Protein AF-0000000086999895 (afdb_homodimer)

pLDDT: mean 93.09, std 12.57, range [36.44, 98.94]

Structure (mmCIF, N/CA/C/O backbone):
data_AF-0000000086999895-model_v1
#
loop_
_entity.id
_entity.type
_entity.pdbx_description
1 polymer 'Uncharacterized protein'
#
loop_
_atom_site.group_PDB
_atom_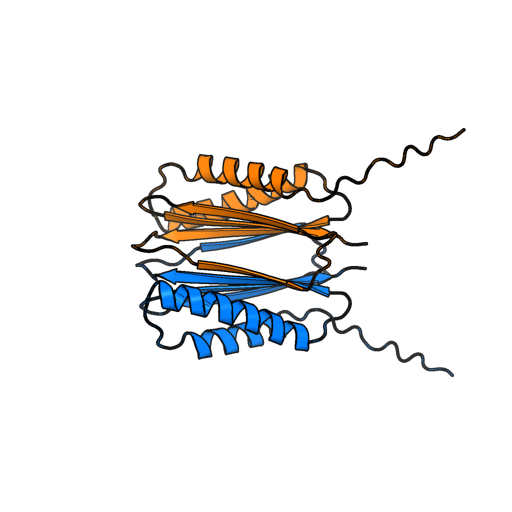site.id
_atom_site.type_symbol
_atom_site.label_atom_id
_atom_site.label_alt_id
_atom_site.label_comp_id
_atom_site.label_asym_id
_atom_site.label_entity_id
_atom_site.label_seq_id
_atom_site.pdbx_PDB_ins_code
_atom_site.Cartn_x
_atom_site.Cartn_y
_atom_site.Cartn_z
_atom_site.occupancy
_atom_site.B_iso_or_equiv
_atom_site.auth_seq_id
_atom_site.auth_comp_id
_atom_site.auth_asym_id
_atom_site.auth_atom_id
_atom_site.pdbx_PDB_model_num
ATOM 1 N N . MET A 1 1 ? -22.984 33 27.625 1 37.06 1 MET A N 1
ATOM 2 C CA . MET A 1 1 ? -22.141 31.828 27.75 1 37.06 1 MET A CA 1
ATOM 3 C C . MET A 1 1 ? -22 31.109 26.406 1 37.06 1 MET A C 1
ATOM 5 O O . MET A 1 1 ? -22.984 30.578 25.891 1 37.06 1 MET A O 1
ATOM 9 N N . ASN A 1 2 ? -21.328 31.688 25.359 1 42.69 2 ASN A N 1
ATOM 10 C CA . ASN A 1 2 ? -21.141 31.141 24.031 1 42.69 2 ASN A CA 1
ATOM 11 C C . ASN A 1 2 ? -20.562 29.719 24.078 1 42.69 2 ASN A C 1
ATOM 13 O O . ASN A 1 2 ? -19.422 29.516 24.5 1 42.69 2 ASN A O 1
ATOM 17 N N . THR A 1 3 ? -21.281 28.75 24.5 1 47.44 3 THR A N 1
ATOM 18 C CA . THR A 1 3 ? -20.797 27.375 24.531 1 47.44 3 THR A CA 1
ATOM 19 C C . THR A 1 3 ? -20.109 27.016 23.203 1 47.44 3 THR A C 1
ATOM 21 O O . THR A 1 3 ? -20.75 27.031 22.156 1 47.44 3 THR A O 1
ATOM 24 N N . TYR A 1 4 ? -19.047 27.609 22.859 1 47.69 4 TYR A N 1
ATOM 25 C CA . TYR A 1 4 ? -18.203 27.078 21.797 1 47.69 4 TYR A CA 1
ATOM 26 C C . TYR A 1 4 ? -18.281 25.562 21.734 1 47.69 4 TYR A C 1
ATOM 28 O O . TYR A 1 4 ? -17.906 24.875 22.688 1 47.69 4 TYR A O 1
ATOM 36 N N . ARG A 1 5 ? -19.344 25.016 21.484 1 47.09 5 ARG A N 1
ATOM 37 C CA . ARG A 1 5 ? -19.438 23.562 21.297 1 47.09 5 ARG A CA 1
ATOM 38 C C . ARG A 1 5 ? -18.266 23.047 20.469 1 47.09 5 ARG A C 1
ATOM 40 O O . ARG A 1 5 ? -18.141 23.391 19.281 1 47.09 5 ARG A O 1
ATOM 47 N N . LEU A 1 6 ? -17.078 22.812 20.969 1 55.22 6 LEU A N 1
ATOM 48 C CA . LEU A 1 6 ? -15.922 22.203 20.297 1 55.22 6 LEU A CA 1
ATOM 49 C C . LEU A 1 6 ? -16.312 20.922 19.578 1 55.22 6 LEU A C 1
ATOM 51 O O . LEU A 1 6 ? -16.766 19.969 20.203 1 55.22 6 LEU A O 1
ATOM 55 N N . GLU A 1 7 ? -17.062 21.047 18.562 1 59.66 7 GLU A N 1
ATOM 56 C CA . GLU A 1 7 ? -17.391 19.844 17.797 1 59.66 7 GLU A CA 1
ATOM 57 C C . GLU A 1 7 ? -16.219 18.859 17.797 1 59.66 7 GLU A C 1
ATOM 59 O O . GLU A 1 7 ? -15.07 19.25 17.641 1 59.66 7 GLU A O 1
ATOM 64 N N . ALA A 1 8 ? -16.547 17.734 18.422 1 74.94 8 ALA A N 1
ATOM 65 C CA . ALA A 1 8 ? -15.555 16.656 18.516 1 74.94 8 ALA A CA 1
ATOM 66 C C . ALA A 1 8 ? -14.914 16.391 17.156 1 74.94 8 ALA A C 1
ATOM 68 O O . ALA A 1 8 ? -15.594 16.359 16.141 1 74.94 8 ALA A O 1
ATOM 69 N N . LYS A 1 9 ? -13.656 16.406 17.031 1 88.56 9 LYS A N 1
ATOM 70 C CA . LYS A 1 9 ? -12.906 16.109 15.812 1 88.56 9 LYS A CA 1
ATOM 71 C C . LYS A 1 9 ? -13.219 14.703 15.305 1 88.56 9 LYS A C 1
ATOM 73 O O . LYS A 1 9 ? -13.328 13.758 16.094 1 88.56 9 LYS A O 1
ATOM 78 N N . ASN A 1 10 ? -13.773 14.555 14.164 1 96.88 10 ASN A N 1
ATOM 79 C CA . ASN A 1 10 ? -13.953 13.266 13.508 1 96.88 10 ASN A CA 1
ATOM 80 C C . ASN A 1 10 ? -12.633 12.719 12.977 1 96.88 10 ASN A C 1
ATOM 82 O O . ASN A 1 10 ? -12.297 12.906 11.805 1 96.88 10 ASN A O 1
ATOM 86 N N . ARG A 1 11 ? -11.961 11.977 13.781 1 96.56 11 ARG A N 1
ATOM 87 C CA . ARG A 1 11 ? -10.648 11.438 13.422 1 96.56 11 ARG A CA 1
ATOM 88 C C . ARG A 1 11 ? -10.789 10.133 12.656 1 96.56 11 ARG A C 1
ATOM 90 O O . ARG A 1 11 ? -11.836 9.477 12.711 1 96.56 11 ARG A O 1
ATOM 97 N N . PHE A 1 12 ? -9.711 9.75 11.977 1 98.38 12 PHE A N 1
ATOM 98 C CA . PHE A 1 12 ? -9.672 8.477 11.266 1 98.38 12 PHE A CA 1
ATOM 99 C C . PHE A 1 12 ? -9.992 7.316 12.203 1 98.38 12 PHE A C 1
ATOM 101 O O . PHE A 1 12 ? -9.398 7.195 13.273 1 98.38 12 PHE A O 1
ATOM 108 N N . LYS A 1 13 ? -10.922 6.512 11.812 1 98.31 13 LYS A N 1
ATOM 109 C CA . LYS A 1 13 ? -11.352 5.355 12.594 1 98.31 13 LYS A CA 1
ATOM 110 C C . LYS A 1 13 ? -11.078 4.055 11.844 1 98.31 13 LYS A C 1
ATOM 112 O O . LYS A 1 13 ? -11.875 3.631 11.008 1 98.31 13 LYS A O 1
ATOM 117 N N . PRO A 1 14 ? -10.062 3.387 12.18 1 98.5 14 PRO A N 1
ATOM 118 C CA . PRO A 1 14 ? -9.664 2.184 11.445 1 98.5 14 PRO A CA 1
ATOM 119 C C . PRO A 1 14 ? -10.781 1.144 11.375 1 98.5 14 PRO A C 1
ATOM 121 O O . PRO A 1 14 ? -10.961 0.498 10.336 1 98.5 14 PRO A O 1
ATOM 124 N N . ASP A 1 15 ? -11.531 0.941 12.453 1 98.44 15 ASP A N 1
ATOM 125 C CA . ASP A 1 15 ? -12.578 -0.073 12.477 1 98.44 15 ASP A CA 1
ATOM 126 C C . ASP A 1 15 ? -13.664 0.23 11.445 1 98.44 15 ASP A C 1
ATOM 128 O O . ASP A 1 15 ? -14.133 -0.673 10.75 1 98.44 15 ASP A O 1
ATOM 132 N N . ARG A 1 16 ? -14.039 1.461 11.43 1 98.62 16 ARG A N 1
ATOM 133 C CA . ARG A 1 16 ? -15.055 1.861 10.461 1 98.62 16 ARG A CA 1
ATOM 134 C C . ARG A 1 16 ? -14.555 1.661 9.031 1 98.62 16 ARG A C 1
ATOM 136 O O . ARG A 1 16 ? -15.281 1.15 8.18 1 98.62 16 ARG A O 1
ATOM 143 N N . VAL A 1 17 ? -13.328 2.078 8.75 1 98.88 17 VAL A N 1
ATOM 144 C CA . VAL A 1 17 ? -12.758 1.938 7.414 1 98.88 17 VAL A CA 1
ATOM 145 C C . VAL A 1 17 ? -12.609 0.459 7.062 1 98.88 17 VAL A C 1
ATOM 147 O O . VAL A 1 17 ? -12.836 0.061 5.918 1 98.88 17 VAL A O 1
ATOM 150 N N . ASN A 1 18 ? -12.266 -0.328 8.039 1 98.75 18 ASN A N 1
ATOM 151 C CA . ASN A 1 18 ? -12.18 -1.768 7.816 1 98.75 18 ASN A CA 1
ATOM 152 C C . ASN A 1 18 ? -13.531 -2.348 7.395 1 98.75 18 ASN A C 1
ATOM 154 O O . ASN A 1 18 ? -13.586 -3.219 6.523 1 98.75 18 ASN A O 1
ATOM 158 N N . GLN A 1 19 ? -14.555 -1.923 8.016 1 98.75 19 GLN A N 1
ATOM 159 C CA . GLN A 1 19 ? -15.891 -2.363 7.625 1 98.75 19 GLN A CA 1
ATOM 160 C C . GLN A 1 19 ? -16.188 -1.988 6.176 1 98.75 19 GLN A C 1
ATOM 162 O O . GLN A 1 19 ? -16.766 -2.781 5.43 1 98.75 19 GLN A O 1
ATOM 167 N N . VAL A 1 20 ? -15.82 -0.819 5.785 1 98.81 20 VAL A N 1
ATOM 168 C CA . VAL A 1 20 ? -16.031 -0.339 4.422 1 98.81 20 VAL A CA 1
ATOM 169 C C . VAL A 1 20 ? -15.273 -1.231 3.439 1 98.81 20 VAL A C 1
ATOM 171 O O . VAL A 1 20 ? -15.836 -1.69 2.445 1 98.81 20 VAL A O 1
ATOM 174 N N . ILE A 1 21 ? -13.969 -1.523 3.709 1 98.88 21 ILE A N 1
ATOM 175 C CA . ILE A 1 21 ? -13.117 -2.318 2.828 1 98.88 21 ILE A CA 1
ATOM 176 C C . ILE A 1 21 ? -13.711 -3.719 2.67 1 98.88 21 ILE A C 1
ATOM 178 O O . ILE A 1 21 ? -13.875 -4.207 1.549 1 98.88 21 ILE A O 1
ATOM 182 N N . ARG A 1 22 ? -14.031 -4.293 3.773 1 98.62 22 ARG A N 1
ATOM 183 C CA . ARG A 1 22 ? -14.5 -5.68 3.775 1 98.62 22 ARG A CA 1
ATOM 184 C C . ARG A 1 22 ? -15.805 -5.816 3 1 98.62 22 ARG A C 1
ATOM 186 O O . ARG A 1 22 ? -15.945 -6.715 2.17 1 98.62 22 ARG A O 1
ATOM 193 N N . ALA A 1 23 ? -16.75 -4.941 3.342 1 98.69 23 ALA A N 1
ATOM 194 C CA . ALA A 1 23 ? -18.047 -4.996 2.662 1 98.69 23 ALA A CA 1
ATOM 195 C C . ALA A 1 23 ? -17.875 -4.844 1.153 1 98.69 23 ALA A C 1
ATOM 197 O O . ALA A 1 23 ? -18.484 -5.586 0.378 1 98.69 23 ALA A O 1
ATOM 198 N N . LEU A 1 24 ? -17.062 -3.92 0.748 1 98.81 24 LEU A N 1
ATOM 199 C CA . LEU A 1 24 ? -16.844 -3.633 -0.667 1 98.81 24 LEU A CA 1
ATOM 200 C C . LEU A 1 24 ? -16.172 -4.809 -1.364 1 98.81 24 LEU A C 1
ATOM 202 O O . LEU A 1 24 ? -16.641 -5.285 -2.393 1 98.81 24 LEU A O 1
ATOM 206 N N . ILE A 1 25 ? -15.062 -5.285 -0.81 1 98.75 25 ILE A N 1
ATOM 207 C CA . ILE A 1 25 ? -14.227 -6.301 -1.438 1 98.75 25 ILE A CA 1
ATOM 208 C C . ILE A 1 25 ? -14.969 -7.637 -1.459 1 98.75 25 ILE A C 1
ATOM 210 O O . ILE A 1 25 ? -15.008 -8.312 -2.49 1 98.75 25 ILE A O 1
ATOM 214 N N . ASP A 1 26 ? -15.578 -8.023 -0.339 1 98.31 26 ASP A N 1
ATOM 215 C CA . ASP A 1 26 ? -16.297 -9.289 -0.273 1 98.31 26 ASP A CA 1
ATOM 216 C C . ASP A 1 26 ? -17.438 -9.328 -1.287 1 98.31 26 ASP A C 1
ATOM 218 O O . ASP A 1 26 ? -17.641 -10.344 -1.955 1 98.31 26 ASP A O 1
ATOM 222 N N . LYS A 1 27 ? -18.141 -8.258 -1.356 1 98.19 27 LYS A N 1
ATOM 223 C CA . LYS A 1 27 ? -19.281 -8.195 -2.275 1 98.19 27 LYS A CA 1
ATOM 224 C C . LYS A 1 27 ? -18.812 -8.297 -3.727 1 98.19 27 LYS A C 1
ATOM 226 O O . LYS A 1 27 ? -19.328 -9.117 -4.492 1 98.19 27 LYS A O 1
ATOM 231 N N . GLU A 1 28 ? -17.797 -7.523 -4.117 1 98.25 28 GLU A N 1
ATOM 232 C CA . GLU A 1 28 ? -17.438 -7.363 -5.523 1 98.25 28 GLU A CA 1
ATOM 233 C C . GLU A 1 28 ? -16.609 -8.547 -6.02 1 98.25 28 GLU A C 1
ATOM 235 O O . GLU A 1 28 ? -16.625 -8.859 -7.211 1 98.25 28 GLU A O 1
ATOM 240 N N . LEU A 1 29 ? -15.898 -9.242 -5.137 1 97.75 29 LEU A N 1
ATOM 241 C CA . LEU A 1 29 ? -14.969 -10.266 -5.59 1 97.75 29 LEU A CA 1
ATOM 242 C C . LEU A 1 29 ? -15.531 -11.664 -5.344 1 97.75 29 LEU A C 1
ATOM 244 O O . LEU A 1 29 ? -14.938 -12.664 -5.754 1 97.75 29 LEU A O 1
ATOM 248 N N . ASP A 1 30 ? -16.672 -11.688 -4.703 1 96.44 30 ASP A N 1
ATOM 249 C CA . ASP A 1 30 ? -17.312 -12.984 -4.449 1 96.44 30 ASP A CA 1
ATOM 250 C C . ASP A 1 30 ? -17.578 -13.727 -5.754 1 96.44 30 ASP A C 1
ATOM 252 O O . ASP A 1 30 ? -18.219 -13.188 -6.66 1 96.44 30 ASP A O 1
ATOM 256 N N . GLY A 1 31 ? -16.953 -14.875 -5.91 1 94.31 31 GLY A N 1
ATOM 257 C CA . GLY A 1 31 ? -17.234 -15.734 -7.051 1 94.31 31 GLY A CA 1
ATOM 258 C C . GLY A 1 31 ? -16.453 -15.344 -8.289 1 94.31 31 GLY A C 1
ATOM 259 O O . GLY A 1 31 ? -16.625 -15.93 -9.359 1 94.31 31 GLY A O 1
ATOM 260 N N . VAL A 1 32 ? -15.633 -14.383 -8.219 1 95.5 32 VAL A N 1
ATOM 261 C CA . VAL A 1 32 ? -14.867 -13.93 -9.375 1 95.5 32 VAL A CA 1
ATOM 262 C C . VAL A 1 32 ? -13.766 -14.938 -9.695 1 95.5 32 VAL A C 1
ATOM 264 O O . VAL A 1 32 ? -13.047 -15.383 -8.797 1 95.5 32 VAL A O 1
ATOM 267 N N . MET A 1 33 ? -13.711 -15.336 -10.914 1 94.62 33 MET A N 1
ATOM 268 C CA . MET A 1 33 ? -12.602 -16.156 -11.406 1 94.62 33 MET A CA 1
ATOM 269 C C . MET A 1 33 ? -11.492 -15.281 -11.977 1 94.62 33 MET A C 1
ATOM 271 O O . MET A 1 33 ? -11.75 -14.172 -12.445 1 94.62 33 MET A O 1
ATOM 275 N N . TYR A 1 34 ? -10.383 -15.945 -12.086 1 93.25 34 TYR A N 1
ATOM 276 C CA . TYR A 1 34 ? -9.266 -15.148 -12.578 1 93.25 34 TYR A CA 1
ATOM 277 C C . TYR A 1 34 ? -9.359 -14.961 -14.086 1 93.25 34 TYR A C 1
ATOM 279 O O . TYR A 1 34 ? -9.477 -15.93 -14.836 1 93.25 34 TYR A O 1
ATOM 287 N N . ASP A 1 35 ? -9.297 -13.75 -14.477 1 94.38 35 ASP A N 1
ATOM 288 C CA . ASP A 1 35 ? -9.148 -13.219 -15.828 1 94.38 35 ASP A CA 1
ATOM 289 C C . ASP A 1 35 ? -8.375 -11.898 -15.812 1 94.38 35 ASP A C 1
ATOM 291 O O . ASP A 1 35 ? -8.781 -10.945 -15.156 1 94.38 35 ASP A O 1
ATOM 295 N N . PRO A 1 36 ? -7.238 -11.922 -16.5 1 92.62 36 PRO A N 1
ATOM 296 C CA . PRO A 1 36 ? -6.367 -10.75 -16.391 1 92.62 36 PRO A CA 1
ATOM 297 C C . PRO A 1 36 ? -7.102 -9.445 -16.672 1 92.62 36 PRO A C 1
ATOM 299 O O . PRO A 1 36 ? -6.91 -8.453 -15.961 1 92.62 36 PRO A O 1
ATOM 302 N N . GLU A 1 37 ? -7.871 -9.375 -17.688 1 94.75 37 GLU A N 1
ATOM 303 C CA . GLU A 1 37 ? -8.578 -8.148 -18.031 1 94.75 37 GLU A CA 1
ATOM 304 C C . GLU A 1 37 ? -9.625 -7.801 -16.984 1 94.75 37 GLU A C 1
ATOM 306 O O . GLU A 1 37 ? -9.766 -6.637 -16.609 1 94.75 37 GLU A O 1
ATOM 311 N N . THR A 1 38 ? -10.367 -8.742 -16.578 1 94.88 38 THR A N 1
ATOM 312 C CA . THR A 1 38 ? -11.383 -8.539 -15.555 1 94.88 38 THR A CA 1
ATOM 313 C C . THR A 1 38 ? -10.742 -8.062 -14.25 1 94.88 38 THR A C 1
ATOM 315 O O . THR A 1 38 ? -11.25 -7.148 -13.602 1 94.88 38 THR A O 1
ATOM 318 N N . CYS A 1 39 ? -9.625 -8.703 -13.898 1 95.5 39 CYS A N 1
ATOM 319 C CA . CYS A 1 39 ? -8.945 -8.344 -12.656 1 95.5 39 CYS A CA 1
ATOM 320 C C . CYS A 1 39 ? -8.414 -6.914 -12.727 1 95.5 39 CYS A C 1
ATOM 322 O O . CYS A 1 39 ? -8.453 -6.184 -11.727 1 95.5 39 CYS A O 1
ATOM 324 N N . ALA A 1 40 ? -7.926 -6.574 -13.891 1 96.38 40 ALA A N 1
ATOM 325 C CA . ALA A 1 40 ? -7.465 -5.199 -14.07 1 96.38 40 ALA A CA 1
ATOM 326 C C . ALA A 1 40 ? -8.609 -4.211 -13.883 1 96.38 40 ALA A C 1
ATOM 328 O O . ALA A 1 40 ? -8.477 -3.215 -13.172 1 96.38 40 ALA A O 1
ATOM 329 N N . LYS A 1 41 ? -9.727 -4.469 -14.508 1 97.88 41 LYS A N 1
ATOM 330 C CA . LYS A 1 41 ? -10.906 -3.609 -14.406 1 97.88 41 LYS A CA 1
ATOM 331 C C . LYS A 1 41 ? -11.422 -3.547 -12.977 1 97.88 41 LYS A C 1
ATOM 333 O O . LYS A 1 41 ? -11.742 -2.467 -12.469 1 97.88 41 LYS A O 1
ATOM 338 N N . LEU A 1 42 ? -11.508 -4.688 -12.352 1 98 42 LEU A N 1
ATOM 339 C CA . LEU A 1 42 ? -11.969 -4.746 -10.969 1 98 42 LEU A CA 1
ATOM 340 C C . LEU A 1 42 ? -11.047 -3.957 -10.047 1 98 4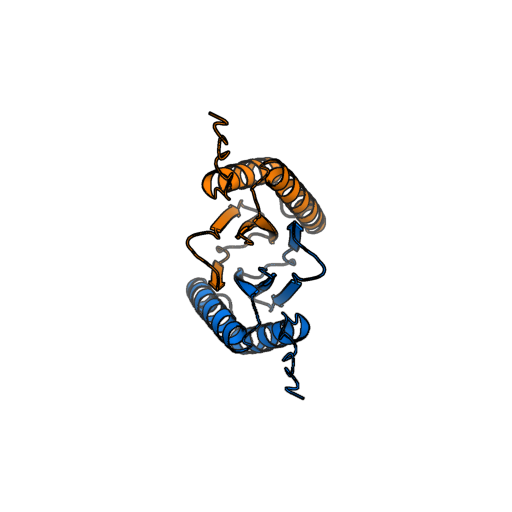2 LEU A C 1
ATOM 342 O O . LEU A 1 42 ? -11.508 -3.25 -9.156 1 98 42 LEU A O 1
ATOM 346 N N . CYS A 1 43 ? -9.789 -4.117 -10.266 1 98.5 43 CYS A N 1
ATOM 347 C CA . CYS A 1 43 ? -8.82 -3.396 -9.445 1 98.5 43 CYS A CA 1
ATOM 348 C C . CYS A 1 43 ? -9.031 -1.891 -9.547 1 98.5 43 CYS A C 1
ATOM 350 O O . CYS A 1 43 ? -9.031 -1.189 -8.531 1 98.5 43 CYS A O 1
ATOM 352 N N . MET A 1 44 ? -9.242 -1.396 -10.742 1 98.62 44 MET A N 1
ATOM 353 C CA . MET A 1 44 ? -9.477 0.025 -10.977 1 98.62 44 MET A CA 1
ATOM 354 C C . MET A 1 44 ? -10.781 0.48 -10.328 1 98.62 44 MET A C 1
ATOM 356 O O . MET A 1 44 ? -10.82 1.514 -9.664 1 98.62 44 MET A O 1
ATOM 360 N N . THR A 1 45 ? -11.805 -0.238 -10.477 1 98.56 45 THR A N 1
ATOM 361 C CA . THR A 1 45 ? -13.125 0.141 -9.984 1 98.56 45 THR A CA 1
ATOM 362 C C . THR A 1 45 ? -13.164 0.069 -8.461 1 98.56 45 THR A C 1
ATOM 364 O O . THR A 1 45 ? -13.703 0.965 -7.805 1 98.56 45 THR A O 1
ATOM 367 N N . LEU A 1 46 ? -12.594 -0.979 -7.918 1 98.81 46 LEU A N 1
ATOM 368 C CA . LEU A 1 46 ? -12.594 -1.147 -6.469 1 98.81 46 LEU A CA 1
ATOM 369 C C . LEU A 1 46 ? -11.797 -0.039 -5.793 1 98.81 46 LEU A C 1
ATOM 371 O O . LEU A 1 46 ? -12.203 0.482 -4.754 1 98.81 46 LEU A O 1
ATOM 375 N N . SER A 1 47 ? -10.672 0.294 -6.348 1 98.88 47 SER A N 1
ATOM 376 C CA . SER A 1 47 ? -9.859 1.349 -5.754 1 98.88 47 SER A CA 1
ATOM 377 C C . SER A 1 47 ? -10.586 2.689 -5.777 1 98.88 47 SER A C 1
ATOM 379 O O . SER A 1 47 ? -10.539 3.445 -4.805 1 98.88 47 SER A O 1
ATOM 381 N N . ALA A 1 48 ? -11.219 2.977 -6.859 1 98.88 48 ALA A N 1
ATOM 382 C CA . ALA A 1 48 ? -11.969 4.219 -6.988 1 98.88 48 ALA A CA 1
ATOM 383 C C . ALA A 1 48 ? -13.141 4.254 -6.008 1 98.88 48 ALA A C 1
ATOM 385 O O . ALA A 1 48 ? -13.375 5.266 -5.344 1 98.88 48 ALA A O 1
ATOM 386 N N . GLU A 1 49 ? -13.852 3.211 -5.957 1 98.88 49 GLU A N 1
ATOM 387 C CA . GLU A 1 49 ? -14.992 3.129 -5.051 1 98.88 49 GLU A CA 1
ATOM 388 C C . GLU A 1 49 ? -14.547 3.203 -3.594 1 98.88 49 GLU A C 1
ATOM 390 O O . GLU A 1 49 ? -15.195 3.854 -2.771 1 98.88 49 GLU A O 1
ATOM 395 N N . LEU A 1 50 ? -13.492 2.473 -3.273 1 98.88 50 LEU A N 1
ATOM 396 C CA . LEU A 1 50 ? -12.945 2.523 -1.921 1 98.88 50 LEU A CA 1
ATOM 397 C C . LEU A 1 50 ? -12.617 3.957 -1.521 1 98.88 50 LEU A C 1
ATOM 399 O O . LEU A 1 50 ? -13.023 4.418 -0.453 1 98.88 50 LEU A O 1
ATOM 403 N N . LYS A 1 51 ? -11.945 4.66 -2.357 1 98.94 51 LYS A N 1
ATOM 404 C CA . LYS A 1 51 ? -11.617 6.062 -2.115 1 98.94 51 LYS A CA 1
ATOM 405 C C . LYS A 1 51 ? -12.883 6.891 -1.905 1 98.94 51 LYS A C 1
ATOM 407 O O . LYS A 1 51 ? -12.953 7.695 -0.973 1 98.94 51 LYS A O 1
ATOM 412 N N . SER A 1 52 ? -13.852 6.715 -2.73 1 98.88 52 SER A N 1
ATOM 413 C CA . SER A 1 52 ? -15.102 7.469 -2.662 1 98.88 52 SER A CA 1
ATOM 414 C C . SER A 1 52 ? -15.836 7.203 -1.352 1 98.88 52 SER A C 1
ATOM 416 O O . SER A 1 52 ? -16.328 8.133 -0.718 1 98.88 52 SER A O 1
ATOM 418 N N . ARG A 1 53 ? -15.914 6 -0.979 1 98.81 53 ARG A N 1
ATOM 419 C CA . ARG A 1 53 ? -16.609 5.637 0.252 1 98.81 53 ARG A CA 1
ATOM 420 C C . ARG A 1 53 ? -15.891 6.188 1.475 1 98.81 53 ARG A C 1
ATOM 422 O O . ARG A 1 53 ? -16.531 6.641 2.428 1 98.81 53 ARG A O 1
ATOM 429 N N . VAL A 1 54 ? -14.562 6.086 1.487 1 98.81 54 VAL A N 1
ATOM 430 C CA . VAL A 1 54 ? -13.797 6.621 2.607 1 98.81 54 VAL A CA 1
ATOM 431 C C . VAL A 1 54 ? -13.953 8.141 2.66 1 98.81 54 VAL A C 1
ATOM 433 O O . VAL A 1 54 ? -14.031 8.727 3.744 1 98.81 54 VAL A O 1
ATOM 436 N N . LYS A 1 55 ? -13.945 8.773 1.489 1 98.75 55 LYS A N 1
ATOM 437 C CA . LYS A 1 55 ? -14.156 10.219 1.418 1 98.75 55 LYS A CA 1
ATOM 438 C C . LYS A 1 55 ? -15.469 10.609 2.092 1 98.75 55 LYS A C 1
ATOM 440 O O . LYS A 1 55 ? -15.539 11.641 2.775 1 98.75 55 LYS A O 1
ATOM 445 N N . LEU A 1 56 ? -16.484 9.859 1.956 1 98.44 56 LEU A N 1
ATOM 446 C CA . LEU A 1 56 ? -17.812 10.148 2.48 1 98.44 56 LEU A CA 1
ATOM 447 C C . LEU A 1 56 ? -17.828 10.055 4.004 1 98.44 56 LEU A C 1
ATOM 449 O O . LEU A 1 56 ? -18.781 10.516 4.645 1 98.44 56 LEU A O 1
ATOM 453 N N . LEU A 1 57 ? -16.828 9.492 4.617 1 98.25 57 LEU A N 1
ATOM 454 C CA . LEU A 1 57 ? -16.75 9.414 6.074 1 98.25 57 LEU A CA 1
ATOM 455 C C . LEU A 1 57 ? -16.328 10.758 6.664 1 98.25 57 LEU A C 1
ATOM 457 O O . LEU A 1 57 ? -16.484 10.984 7.867 1 98.25 57 LEU A O 1
ATOM 461 N N . GLU A 1 58 ? -15.727 11.703 5.902 1 97.75 58 GLU A N 1
ATOM 462 C CA . GLU A 1 58 ? -15.461 13.109 6.188 1 97.75 58 GLU A CA 1
ATOM 463 C C . GLU A 1 58 ? -14.547 13.258 7.402 1 97.75 58 GLU A C 1
ATOM 465 O O . GLU A 1 58 ? -14.836 14.047 8.305 1 97.75 58 GLU A O 1
ATOM 470 N N . TYR A 1 59 ? -13.477 12.547 7.426 1 98 59 TYR A N 1
ATOM 471 C CA . TYR A 1 59 ? -12.508 12.695 8.508 1 98 59 TYR A CA 1
ATOM 472 C C . TYR A 1 59 ? -11.875 14.078 8.484 1 98 59 TYR A C 1
ATOM 474 O O . TYR A 1 59 ? -11.57 14.617 7.414 1 98 59 TYR A O 1
ATOM 482 N N . ASP A 1 60 ? -11.656 14.633 9.688 1 96.75 60 ASP A N 1
ATOM 483 C CA . ASP A 1 60 ? -11.094 15.969 9.82 1 96.75 60 ASP A CA 1
ATOM 484 C C . ASP A 1 60 ? -9.57 15.945 9.664 1 96.75 60 ASP A C 1
ATOM 486 O O . ASP A 1 60 ? -8.891 15.148 10.305 1 96.75 60 ASP A O 1
ATOM 490 N N . ARG A 1 61 ? -9.07 16.859 8.781 1 95.69 61 ARG A N 1
ATOM 491 C CA . ARG A 1 61 ? -7.637 17.078 8.617 1 95.69 61 ARG A CA 1
ATOM 492 C C . ARG A 1 61 ? -6.902 15.75 8.398 1 95.69 61 ARG A C 1
ATOM 494 O O . ARG A 1 61 ? -5.918 15.461 9.078 1 95.69 61 ARG A O 1
ATOM 501 N N . CYS A 1 62 ? -7.367 15 7.598 1 97.88 62 CYS A N 1
ATOM 502 C CA . CYS A 1 62 ? -6.832 13.672 7.324 1 97.88 62 CYS A CA 1
ATOM 503 C C . CYS A 1 62 ? -6.566 13.492 5.832 1 97.88 62 CYS A C 1
ATOM 505 O O . CYS A 1 62 ? -7.477 13.648 5.016 1 97.88 62 CYS A O 1
ATOM 507 N N . LYS A 1 63 ? -5.363 13.289 5.488 1 98.44 63 LYS A N 1
ATOM 508 C CA . LYS A 1 63 ? -5.035 12.867 4.129 1 98.44 63 LYS A CA 1
ATOM 509 C C . LYS A 1 63 ? -5.156 11.359 3.973 1 98.44 63 LYS A C 1
ATOM 511 O O . LYS A 1 63 ? -4.789 10.602 4.879 1 98.44 63 LYS A O 1
ATOM 516 N N . ILE A 1 64 ? -5.621 10.883 2.852 1 98.81 64 ILE A N 1
ATOM 517 C CA . ILE A 1 64 ? -5.977 9.477 2.695 1 98.81 64 ILE A CA 1
ATOM 518 C C . ILE A 1 64 ? -5.215 8.875 1.517 1 98.81 64 ILE A C 1
ATOM 520 O O . ILE A 1 64 ? -5.105 9.5 0.458 1 98.81 64 ILE A O 1
ATOM 524 N N . VAL A 1 65 ? -4.664 7.711 1.699 1 98.88 65 VAL A N 1
ATOM 525 C CA . VAL A 1 65 ? -4.113 6.855 0.654 1 98.88 65 VAL A CA 1
ATOM 526 C C . VAL A 1 65 ? -4.902 5.551 0.582 1 98.88 65 VAL A C 1
ATOM 528 O O . VAL A 1 65 ? -5.109 4.887 1.6 1 98.88 65 VAL A O 1
ATOM 531 N N . CYS A 1 66 ? -5.367 5.164 -0.583 1 98.94 66 CYS A N 1
ATOM 532 C CA . CYS A 1 66 ? -6.027 3.883 -0.811 1 98.94 66 CYS A CA 1
ATOM 533 C C . CYS A 1 66 ? -5.246 3.033 -1.805 1 98.94 66 CYS A C 1
ATOM 535 O O . CYS A 1 66 ? -4.863 3.516 -2.873 1 98.94 66 CYS A O 1
ATOM 537 N N . THR A 1 67 ? -5.008 1.807 -1.494 1 98.88 67 THR A N 1
ATOM 538 C CA . THR A 1 67 ? -4.348 0.872 -2.4 1 98.88 67 THR A CA 1
ATOM 539 C C . THR A 1 67 ? -5.184 -0.393 -2.574 1 98.88 67 THR A C 1
ATOM 541 O O . THR A 1 67 ? -5.785 -0.882 -1.617 1 98.88 67 THR A O 1
ATOM 544 N N . VAL A 1 68 ? -5.289 -0.867 -3.764 1 98.81 68 VAL A N 1
ATOM 545 C CA . VAL A 1 68 ? -5.891 -2.162 -4.062 1 98.81 68 VAL A CA 1
ATOM 546 C C . VAL A 1 68 ? -4.98 -2.951 -5 1 98.81 68 VAL A C 1
ATOM 548 O O . VAL A 1 68 ? -4.504 -2.42 -6.008 1 98.81 68 VAL A O 1
ATOM 551 N N . GLU A 1 69 ? -4.723 -4.105 -4.676 1 97.69 69 GLU A N 1
ATOM 552 C CA . GLU A 1 69 ? -3.953 -5.047 -5.48 1 97.69 69 GLU A CA 1
ATOM 553 C C . GLU A 1 69 ? -4.73 -6.34 -5.707 1 97.69 69 GLU A C 1
ATOM 555 O O . GLU A 1 69 ? -5.297 -6.902 -4.77 1 97.69 69 GLU A O 1
ATOM 560 N N . ILE A 1 70 ? -4.785 -6.77 -6.941 1 96.5 70 ILE A N 1
ATOM 561 C CA . ILE A 1 70 ? -5.469 -8.016 -7.289 1 96.5 70 ILE A CA 1
ATOM 562 C C . ILE A 1 70 ? -4.566 -8.875 -8.172 1 96.5 70 ILE A C 1
ATOM 564 O O . ILE A 1 70 ? -3.918 -8.359 -9.086 1 96.5 70 ILE A O 1
ATOM 568 N N . GLY A 1 71 ? -4.469 -10.148 -7.957 1 93.81 71 GLY A N 1
ATOM 569 C CA . GLY A 1 71 ? -3.703 -11.086 -8.766 1 93.81 71 GLY A CA 1
ATOM 570 C C . GLY A 1 71 ? -4.277 -12.492 -8.758 1 93.81 71 GLY A C 1
ATOM 571 O O . GLY A 1 71 ? -5.238 -12.766 -8.039 1 93.81 71 GLY A O 1
ATOM 572 N N . GLU A 1 72 ? -3.654 -13.289 -9.625 1 93.25 72 GLU A N 1
ATOM 573 C CA . GLU A 1 72 ? -4.023 -14.695 -9.672 1 93.25 72 GLU A CA 1
ATOM 574 C C . GLU A 1 72 ? -3.553 -15.438 -8.422 1 93.25 72 GLU A C 1
ATOM 576 O O . GLU A 1 72 ? -2.41 -15.273 -7.992 1 93.25 72 GLU A O 1
ATOM 581 N N . LYS A 1 73 ? -4.574 -16.156 -7.809 1 89.69 73 LYS A N 1
ATOM 582 C CA . LYS A 1 73 ? -4.219 -16.953 -6.637 1 89.69 73 LYS A CA 1
ATOM 583 C C . LYS A 1 73 ? -3.488 -18.234 -7.031 1 89.69 73 LYS A C 1
ATOM 585 O O . LYS A 1 73 ? -3.963 -18.984 -7.887 1 89.69 73 LYS A O 1
ATOM 590 N N . CYS A 1 74 ? -2.279 -18.422 -6.426 1 83.81 74 CYS A N 1
ATOM 591 C CA . CYS A 1 74 ? -1.579 -19.688 -6.562 1 83.81 74 CYS A CA 1
ATOM 592 C C . CYS A 1 74 ? -1.716 -20.531 -5.297 1 83.81 74 CYS A C 1
ATOM 594 O O . CYS A 1 74 ? -2.727 -20.438 -4.598 1 83.81 74 CYS A O 1
ATOM 596 N N . SER A 1 75 ? -0.75 -21.406 -5.023 1 76.38 75 SER A N 1
ATOM 597 C CA . SER A 1 75 ? -0.835 -22.406 -3.953 1 76.38 75 SER A CA 1
ATOM 598 C C . SER A 1 75 ? -0.716 -21.75 -2.582 1 76.38 75 SER A C 1
ATOM 600 O O . SER A 1 75 ? -1.293 -22.219 -1.605 1 76.38 75 SER A O 1
ATOM 602 N N . GLN A 1 76 ? 0.023 -20.656 -2.613 1 75.69 76 GLN A N 1
ATOM 603 C CA . GLN A 1 76 ? 0.354 -20.156 -1.284 1 75.69 76 GLN A CA 1
ATOM 604 C C . GLN A 1 76 ? -0.065 -18.703 -1.126 1 75.69 76 GLN A C 1
ATOM 606 O O . GLN A 1 76 ? -0.365 -18.016 -2.113 1 75.69 76 GLN A O 1
ATOM 611 N N . SER A 1 77 ? -0.041 -18.203 0.172 1 79.5 77 SER A N 1
ATOM 612 C CA . SER A 1 77 ? -0.511 -16.875 0.557 1 79.5 77 SER A CA 1
ATOM 613 C C . SER A 1 77 ? 0.509 -15.805 0.191 1 79.5 77 SER A C 1
ATOM 615 O O . SER A 1 77 ? 1.691 -16.094 0.006 1 79.5 77 SER A O 1
ATOM 617 N N . VAL A 1 78 ? 0.032 -14.641 -0.072 1 91.75 78 VAL A N 1
ATOM 618 C CA . VAL A 1 78 ? 0.805 -13.422 -0.296 1 91.75 78 VAL A CA 1
ATOM 619 C C . VAL A 1 78 ? 1.15 -12.781 1.043 1 91.75 78 VAL A C 1
ATOM 621 O O . VAL A 1 78 ? 0.318 -12.734 1.951 1 91.75 78 VAL A O 1
ATOM 624 N N . HIS A 1 79 ? 2.416 -12.422 1.193 1 95.69 79 HIS A N 1
ATOM 625 C CA . HIS A 1 79 ? 2.855 -11.727 2.4 1 95.69 79 HIS A CA 1
ATOM 626 C C . HIS A 1 79 ? 2.887 -10.219 2.188 1 95.69 79 HIS A C 1
ATOM 628 O O . HIS A 1 79 ? 3.473 -9.734 1.217 1 95.69 79 HIS A O 1
ATOM 634 N N . SER A 1 80 ? 2.213 -9.508 3.062 1 97 80 SER A N 1
ATOM 635 C CA . SER A 1 80 ? 2.156 -8.047 3.025 1 97 80 SER A CA 1
ATOM 636 C C . SER A 1 80 ? 2.609 -7.445 4.352 1 97 80 SER A C 1
ATOM 638 O O . SER A 1 80 ? 2.07 -7.781 5.406 1 97 80 SER A O 1
ATOM 640 N N . VAL A 1 81 ? 3.586 -6.598 4.266 1 98.44 81 VAL A N 1
ATOM 641 C CA . VAL A 1 81 ? 4.07 -5.945 5.477 1 98.44 81 VAL A CA 1
ATOM 642 C C . VAL A 1 81 ? 4.055 -4.43 5.289 1 98.44 81 VAL A C 1
ATOM 644 O O . VAL A 1 81 ? 4.43 -3.926 4.23 1 98.44 81 VAL A O 1
ATOM 647 N N . LEU A 1 82 ? 3.549 -3.764 6.293 1 98.44 82 LEU A N 1
ATOM 648 C CA . LEU A 1 82 ? 3.484 -2.309 6.332 1 98.44 82 LEU A CA 1
ATOM 649 C C . LEU A 1 82 ? 4.418 -1.75 7.398 1 98.44 82 LEU A C 1
ATOM 651 O O . LEU A 1 82 ? 4.531 -2.316 8.484 1 98.44 82 LEU A O 1
ATOM 655 N N . ARG A 1 83 ? 5.098 -0.7 7.09 1 98.56 83 ARG A N 1
ATOM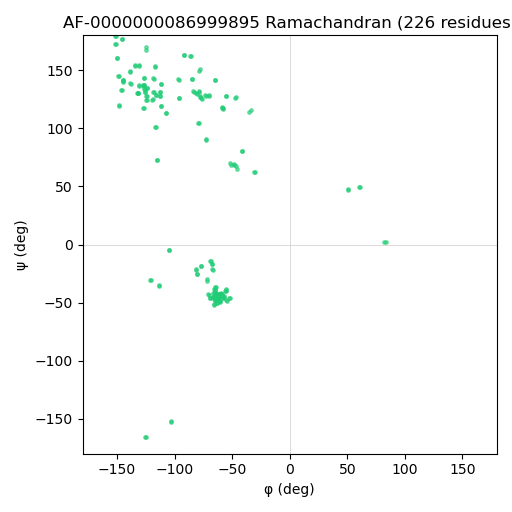 656 C CA . ARG A 1 83 ? 5.934 0.028 8.039 1 98.56 83 ARG A CA 1
ATOM 657 C C . ARG A 1 83 ? 5.645 1.524 7.988 1 98.56 83 ARG A C 1
ATOM 659 O O . ARG A 1 83 ? 5.25 2.051 6.945 1 98.56 83 ARG A O 1
ATOM 666 N N . PHE A 1 84 ? 5.93 2.178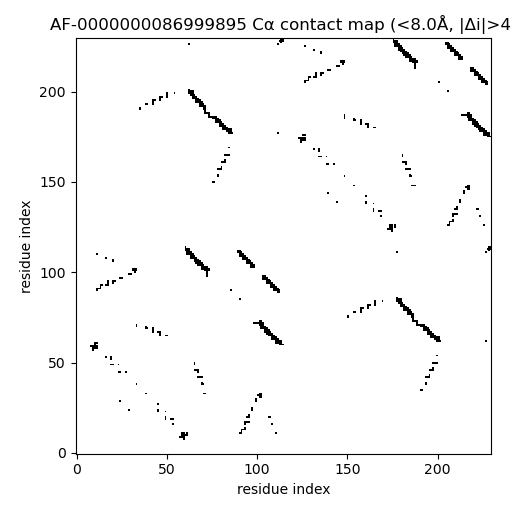 9.195 1 98.56 84 PHE A N 1
ATOM 667 C CA . PHE A 1 84 ? 5.512 3.572 9.289 1 98.56 84 PHE A CA 1
ATOM 668 C C . PHE A 1 84 ? 6.59 4.418 9.961 1 98.56 84 PHE A C 1
ATOM 670 O O . PHE A 1 84 ? 7.23 3.973 10.914 1 98.56 84 PHE A O 1
ATOM 677 N N . LEU A 1 85 ? 6.82 5.629 9.414 1 98.06 85 LEU A N 1
ATOM 678 C CA . LEU A 1 85 ? 7.461 6.758 10.086 1 98.06 85 LEU A CA 1
ATOM 679 C C . LEU A 1 85 ? 6.484 7.918 10.242 1 98.06 85 LEU A C 1
ATOM 681 O O . LEU A 1 85 ? 6.543 8.891 9.492 1 98.06 85 LEU A O 1
ATOM 685 N N . TRP A 1 86 ? 5.465 7.805 11.188 1 97.62 86 TRP A N 1
ATOM 686 C CA . TRP A 1 86 ? 4.414 8.797 11.383 1 97.62 86 TRP A CA 1
ATOM 687 C C . TRP A 1 86 ? 4.012 8.883 12.852 1 97.62 86 TRP A C 1
ATOM 689 O O . TRP A 1 86 ? 4.699 8.336 13.719 1 97.62 86 TRP A O 1
ATOM 699 N N . ASP A 1 87 ? 3.121 9.758 13.227 1 96.62 87 ASP A N 1
ATOM 700 C CA . ASP A 1 87 ? 2.633 9.906 14.594 1 96.62 87 ASP A CA 1
ATOM 701 C C . ASP A 1 87 ? 1.585 8.852 14.922 1 96.62 87 ASP A C 1
ATOM 703 O O . ASP A 1 87 ? 0.413 8.992 14.57 1 96.62 87 ASP A O 1
ATOM 707 N N . VAL A 1 88 ? 1.973 7.863 15.68 1 95.25 88 VAL A N 1
ATOM 708 C CA . VAL A 1 88 ? 1.17 6.664 15.898 1 95.25 88 VAL A CA 1
ATOM 709 C C . VAL A 1 88 ? -0.085 7.023 16.688 1 95.25 88 VAL A C 1
ATOM 711 O O . VAL A 1 88 ? -1.047 6.25 16.719 1 95.25 88 VAL A O 1
ATOM 714 N N . ASP A 1 89 ? -0.107 8.18 17.328 1 95.12 89 ASP A N 1
ATOM 715 C CA . ASP A 1 89 ? -1.275 8.586 18.109 1 95.12 89 ASP A CA 1
ATOM 716 C C . ASP A 1 89 ? -2.357 9.172 17.203 1 95.12 89 ASP A C 1
ATOM 718 O O . ASP A 1 89 ? -3.529 9.227 17.578 1 95.12 89 ASP A O 1
ATOM 722 N N . HIS A 1 90 ? -1.981 9.641 16.031 1 95.44 90 HIS A N 1
ATOM 723 C CA . HIS A 1 90 ? -2.916 10.398 15.211 1 95.44 90 HIS A CA 1
ATOM 724 C C . HIS A 1 90 ? -3.127 9.727 13.859 1 95.44 90 HIS A C 1
ATOM 726 O O . HIS A 1 90 ? -4.18 9.891 13.234 1 95.44 90 HIS A O 1
ATOM 732 N N . ASP A 1 91 ? -2.107 9.047 13.391 1 98 91 ASP A N 1
ATOM 733 C CA . ASP A 1 91 ? -2.168 8.383 12.094 1 98 91 ASP A CA 1
ATOM 734 C C . ASP A 1 91 ? -2.525 6.902 12.258 1 98 91 ASP A C 1
ATOM 736 O O . ASP A 1 91 ? -2.176 6.281 13.266 1 98 91 ASP A O 1
ATOM 740 N N . ASN A 1 92 ? -3.295 6.406 11.359 1 98.56 92 ASN A N 1
ATOM 741 C CA . ASN A 1 92 ? -3.697 5.008 11.445 1 98.56 92 ASN A CA 1
ATOM 742 C C . ASN A 1 92 ? -3.98 4.422 10.062 1 98.56 92 ASN A C 1
ATOM 744 O O . ASN A 1 92 ? -3.746 5.078 9.047 1 98.56 92 ASN A O 1
ATOM 748 N N . TYR A 1 93 ? -4.336 3.162 10.031 1 98.75 93 TYR A N 1
ATOM 749 C CA . TYR A 1 93 ? -4.594 2.475 8.766 1 98.75 93 TYR A CA 1
ATOM 750 C C . TYR A 1 93 ? -5.629 1.368 8.953 1 98.75 93 TYR A C 1
ATOM 752 O O . TYR A 1 93 ? -5.918 0.965 10.086 1 98.75 93 TYR A O 1
ATOM 760 N N . ALA A 1 94 ? -6.215 0.961 7.875 1 98.75 94 ALA A N 1
ATOM 761 C CA . ALA A 1 94 ? -7.043 -0.235 7.746 1 98.75 94 ALA A CA 1
ATOM 762 C C . ALA A 1 94 ? -6.559 -1.12 6.602 1 98.75 94 ALA A C 1
ATOM 764 O O . ALA A 1 94 ? -6.074 -0.62 5.582 1 98.75 94 ALA A O 1
ATOM 765 N N . PHE A 1 95 ? -6.633 -2.381 6.793 1 97.94 95 PHE A N 1
ATOM 766 C CA . PHE A 1 95 ? -6.086 -3.344 5.844 1 97.94 95 PHE A CA 1
ATOM 767 C C . PHE A 1 95 ? -6.961 -4.59 5.773 1 97.94 95 PHE A C 1
ATOM 769 O O . PHE A 1 95 ? -7.48 -5.047 6.793 1 97.94 95 PHE A O 1
ATOM 776 N N . TYR A 1 96 ? -7.113 -5.094 4.57 1 98.38 96 TYR A N 1
ATOM 777 C CA . TYR A 1 96 ? -7.914 -6.297 4.375 1 98.38 96 TYR A CA 1
ATOM 778 C C . TYR A 1 96 ? -7.352 -7.148 3.242 1 98.38 96 TYR A C 1
ATOM 780 O O . TYR A 1 96 ? -6.988 -6.625 2.186 1 98.38 96 TYR A O 1
ATOM 788 N N . THR A 1 97 ? -7.223 -8.461 3.471 1 97 97 THR A N 1
ATOM 789 C CA . THR A 1 97 ? -6.82 -9.422 2.453 1 97 97 THR A CA 1
ATOM 790 C C . THR A 1 97 ? -7.969 -10.375 2.123 1 97 97 THR A C 1
ATOM 792 O O . THR A 1 97 ? -8.609 -10.922 3.023 1 97 97 THR A O 1
ATOM 795 N N . TYR A 1 98 ? -8.164 -10.492 0.887 1 97.19 98 TYR A N 1
ATOM 796 C CA . TYR A 1 98 ? -9.172 -11.406 0.367 1 97.19 98 TYR A CA 1
ATOM 797 C C . TYR A 1 98 ? -8.547 -12.484 -0.499 1 97.19 98 TYR A C 1
ATOM 799 O O . TYR A 1 98 ? -7.574 -12.234 -1.217 1 97.19 98 TYR A O 1
ATOM 807 N N . GLU A 1 99 ? -9.086 -13.688 -0.382 1 94.69 99 GLU A N 1
ATOM 808 C CA . GLU A 1 99 ? -8.703 -14.695 -1.358 1 94.69 99 GLU A CA 1
ATOM 809 C C . GLU A 1 99 ? -9.844 -15.672 -1.626 1 94.69 99 GLU A C 1
ATOM 811 O O . GLU A 1 99 ? -10.664 -15.93 -0.744 1 94.69 99 GLU A O 1
ATOM 816 N N . ASN A 1 100 ? -9.969 -16.125 -2.814 1 93.19 100 ASN A N 1
ATOM 817 C CA . ASN A 1 100 ? -10.734 -17.312 -3.182 1 93.19 100 ASN A CA 1
ATOM 818 C C . ASN A 1 100 ? -9.875 -18.312 -3.959 1 93.19 100 ASN A C 1
ATOM 820 O O . ASN A 1 100 ? -8.641 -18.234 -3.924 1 93.19 100 ASN A O 1
ATOM 824 N N . THR A 1 101 ? -10.453 -19.297 -4.613 1 91.19 101 THR A N 1
ATOM 825 C CA . THR A 1 101 ? -9.695 -20.344 -5.289 1 91.19 101 THR A CA 1
ATOM 826 C C . THR A 1 101 ? -8.93 -19.766 -6.484 1 91.19 101 THR A C 1
ATOM 828 O O . THR A 1 101 ? -7.906 -20.328 -6.895 1 91.19 101 THR A O 1
ATOM 831 N N . HIS A 1 102 ? -9.336 -18.641 -7 1 92 102 HIS A N 1
ATOM 832 C CA . HIS A 1 102 ? -8.828 -18.156 -8.281 1 92 102 HIS A CA 1
ATOM 833 C C . HIS A 1 102 ? -8.016 -16.875 -8.102 1 92 102 HIS A C 1
ATOM 835 O O . HIS A 1 102 ? -7.078 -16.625 -8.859 1 92 102 HIS A O 1
ATOM 841 N N . ILE A 1 103 ? -8.445 -16.016 -7.129 1 94.19 103 ILE A N 1
ATOM 842 C CA . ILE A 1 103 ? -7.801 -14.703 -7.062 1 94.19 103 ILE A CA 1
ATOM 843 C C . ILE A 1 103 ? -7.461 -14.367 -5.613 1 94.19 103 ILE A C 1
ATOM 845 O O . ILE A 1 103 ? -8.055 -14.922 -4.684 1 94.19 103 ILE A O 1
ATOM 849 N N . TYR A 1 104 ? -6.484 -13.578 -5.441 1 95.38 104 TYR A N 1
ATOM 850 C CA . TYR A 1 104 ? -6.219 -12.883 -4.184 1 95.38 104 TYR A CA 1
ATOM 851 C C . TYR A 1 104 ? -6.32 -11.375 -4.359 1 95.38 104 TYR A C 1
ATOM 853 O O . TYR A 1 104 ? -6.113 -10.859 -5.457 1 95.38 104 TYR A O 1
ATOM 861 N N . ALA A 1 105 ? -6.637 -10.719 -3.314 1 96.81 105 ALA A N 1
ATOM 862 C CA . ALA A 1 105 ? -6.691 -9.258 -3.32 1 96.81 105 ALA A CA 1
ATOM 863 C C . ALA A 1 105 ? -6.238 -8.688 -1.979 1 96.81 105 ALA A C 1
ATOM 865 O O . ALA A 1 105 ? -6.52 -9.266 -0.926 1 96.81 105 ALA A O 1
ATOM 866 N N . VAL A 1 106 ? -5.531 -7.602 -2.031 1 97.94 106 VAL A N 1
ATOM 867 C CA . VAL A 1 106 ? -5.125 -6.84 -0.855 1 97.94 106 VAL A CA 1
ATOM 868 C C . VAL A 1 106 ? -5.586 -5.391 -0.993 1 97.94 106 VAL A C 1
ATOM 870 O O . VAL A 1 106 ? -5.336 -4.75 -2.016 1 97.94 106 VAL A O 1
ATOM 873 N N . ALA A 1 107 ? -6.266 -4.891 -0.01 1 98.75 107 ALA A N 1
ATOM 874 C CA . ALA A 1 107 ? -6.711 -3.5 0.029 1 98.75 107 ALA A CA 1
ATOM 875 C C . ALA A 1 107 ? -6.285 -2.822 1.327 1 98.75 107 ALA A C 1
ATOM 877 O O . ALA A 1 107 ? -6.383 -3.414 2.404 1 98.75 107 ALA A O 1
ATOM 878 N N . CYS A 1 108 ? -5.828 -1.631 1.19 1 98.81 108 CYS A N 1
ATOM 879 C CA . CYS A 1 108 ? -5.387 -0.861 2.35 1 98.81 108 CYS A CA 1
ATOM 880 C C . CYS A 1 108 ? -5.848 0.589 2.246 1 98.81 108 CYS A C 1
ATOM 882 O O . CYS A 1 108 ? -5.953 1.134 1.146 1 98.81 108 CYS A O 1
ATOM 884 N N . VAL A 1 109 ? -6.078 1.16 3.389 1 98.94 109 VAL A N 1
ATOM 885 C CA . VAL A 1 109 ? -6.324 2.594 3.504 1 98.94 109 VAL A CA 1
ATOM 886 C C . VAL A 1 109 ? -5.469 3.176 4.629 1 98.94 109 VAL A C 1
ATOM 888 O O . VAL A 1 109 ? -5.457 2.648 5.742 1 98.94 109 VAL A O 1
ATOM 891 N N . PHE A 1 110 ? -4.797 4.219 4.32 1 98.88 110 PHE A N 1
ATOM 892 C CA . PHE A 1 110 ? -4.016 4.949 5.316 1 98.88 110 PHE A CA 1
ATOM 893 C C . PHE A 1 110 ? -4.613 6.328 5.562 1 98.88 110 PHE A C 1
ATOM 895 O O . PHE A 1 110 ? -4.91 7.062 4.617 1 98.88 110 PHE A O 1
ATOM 902 N N . GLY A 1 111 ? -4.863 6.68 6.793 1 98.75 111 GLY A N 1
ATOM 903 C CA . GLY A 1 111 ? -5.266 8.008 7.215 1 98.75 111 GLY A CA 1
ATOM 904 C C . GLY A 1 111 ? -4.168 8.758 7.949 1 98.75 111 GLY A C 1
ATOM 905 O O . GLY A 1 111 ? -3.805 8.398 9.07 1 98.75 111 GLY A O 1
ATOM 906 N N . VAL A 1 112 ? -3.684 9.812 7.348 1 98.62 112 VAL A N 1
ATOM 907 C CA . VAL A 1 112 ? -2.566 10.586 7.883 1 98.62 112 VAL A CA 1
ATOM 908 C C . VAL A 1 112 ? -3.053 11.969 8.32 1 98.62 112 VAL A C 1
ATOM 910 O O . VAL A 1 112 ? -3.475 12.773 7.488 1 98.62 112 VAL A O 1
ATOM 913 N N . TYR A 1 113 ? -2.885 12.242 9.609 1 96.94 113 TYR A N 1
ATOM 914 C CA . TYR A 1 113 ? -3.369 13.492 10.188 1 96.94 113 TYR A CA 1
ATOM 915 C C . TYR A 1 113 ? -2.418 14.641 9.875 1 96.94 113 TYR A C 1
ATOM 917 O O . TYR A 1 113 ? -1.199 14.492 9.992 1 96.94 113 TYR A O 1
ATOM 925 N N . TYR A 1 114 ? -2.986 15.766 9.398 1 90.94 114 TYR A N 1
ATOM 926 C CA . TYR A 1 114 ? -2.131 16.938 9.188 1 90.94 114 TYR A CA 1
ATOM 927 C C . TYR A 1 114 ? -2.584 18.109 10.039 1 90.94 114 TYR A C 1
ATOM 929 O O . TYR A 1 114 ? -3.779 18.281 10.297 1 90.94 114 TYR A O 1
ATOM 937 N N . GLU A 1 115 ? -1.661 18.625 10.812 1 78.38 115 GLU A N 1
ATOM 938 C CA . GLU A 1 115 ? -1.961 19.734 11.711 1 78.38 115 GLU A CA 1
ATOM 939 C C . GLU A 1 115 ? -2.291 21 10.93 1 78.38 115 GLU A C 1
ATOM 941 O O . GLU A 1 115 ? -1.805 21.188 9.812 1 78.38 115 GLU A O 1
ATOM 946 N N . MET B 1 1 ? 23.594 42.125 8.336 1 36.44 1 MET B N 1
ATOM 947 C CA . MET B 1 1 ? 22.703 41.531 7.344 1 36.44 1 MET B CA 1
ATOM 948 C C . MET B 1 1 ? 22.547 40.031 7.605 1 36.44 1 MET B C 1
ATOM 950 O O . MET B 1 1 ? 23.516 39.25 7.484 1 36.44 1 MET B O 1
ATOM 954 N N . ASN B 1 2 ? 21.891 39.562 8.695 1 42.41 2 ASN B N 1
ATOM 955 C CA . ASN B 1 2 ? 21.656 38.156 9.094 1 42.41 2 ASN B CA 1
ATOM 956 C C . ASN B 1 2 ? 21.062 37.344 7.957 1 42.41 2 ASN B C 1
ATOM 958 O O . ASN B 1 2 ? 19.938 37.594 7.543 1 42.41 2 ASN B O 1
ATOM 962 N N . THR B 1 3 ? 21.781 37.094 6.93 1 47.12 3 THR B N 1
ATOM 963 C CA . THR B 1 3 ? 21.25 36.281 5.84 1 47.12 3 THR B CA 1
ATOM 964 C C . THR B 1 3 ? 20.562 35.031 6.383 1 47.12 3 THR B C 1
ATOM 966 O O . THR B 1 3 ? 21.188 34.188 7.035 1 47.12 3 THR B O 1
ATOM 969 N N . TYR B 1 4 ? 19.484 35.125 7.062 1 47.16 4 TYR B N 1
ATOM 970 C CA . TYR B 1 4 ? 18.625 33.969 7.309 1 47.16 4 TYR B CA 1
ATOM 971 C C . TYR B 1 4 ? 18.703 32.969 6.156 1 47.16 4 TYR B C 1
ATOM 973 O O . TYR B 1 4 ? 18.312 33.281 5.031 1 47.16 4 TYR B O 1
ATOM 981 N N . ARG B 1 5 ? 19.75 32.406 5.855 1 47.31 5 ARG B N 1
ATOM 982 C CA . ARG B 1 5 ? 19.828 31.359 4.848 1 47.31 5 ARG B CA 1
ATOM 983 C C . ARG B 1 5 ? 18.656 30.406 4.961 1 47.31 5 ARG B C 1
ATOM 985 O O . ARG B 1 5 ? 18.5 29.703 5.965 1 47.31 5 ARG B O 1
ATOM 992 N N . LEU B 1 6 ? 17.453 30.656 4.465 1 55.25 6 LEU B N 1
ATOM 993 C CA . LEU B 1 6 ? 16.281 29.766 4.406 1 55.25 6 LEU B CA 1
ATOM 994 C C . LEU B 1 6 ? 16.672 28.406 3.863 1 55.25 6 LEU B C 1
ATOM 996 O O . LEU B 1 6 ? 17.094 28.281 2.713 1 55.25 6 LEU B O 1
ATOM 1000 N N . GLU B 1 7 ? 17.406 27.656 4.59 1 59.44 7 GLU B N 1
ATOM 1001 C CA . GLU B 1 7 ? 17.719 26.312 4.121 1 59.44 7 GLU B CA 1
ATOM 1002 C C . GLU B 1 7 ? 16.547 25.703 3.363 1 59.44 7 GLU B C 1
ATOM 1004 O O . GLU B 1 7 ? 15.398 25.859 3.771 1 59.44 7 GLU B O 1
ATOM 1009 N N . ALA B 1 8 ? 16.859 25.516 2.082 1 74.38 8 ALA B N 1
ATOM 1010 C CA . ALA B 1 8 ? 15.859 24.922 1.188 1 74.38 8 ALA B CA 1
ATOM 1011 C C . ALA B 1 8 ? 15.211 23.703 1.821 1 74.38 8 ALA B C 1
ATOM 1013 O O 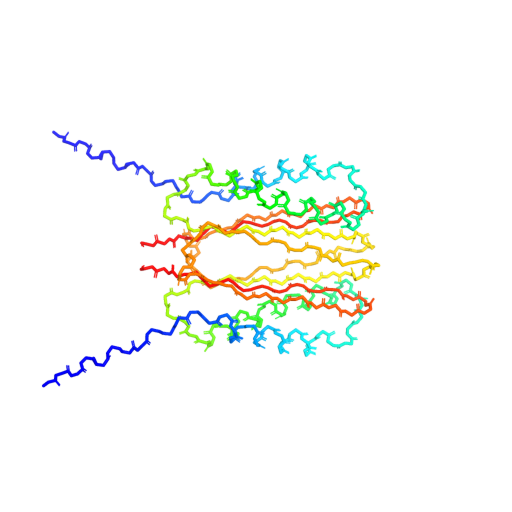. ALA B 1 8 ? 15.891 22.859 2.428 1 74.38 8 ALA B O 1
ATOM 1014 N N . LYS B 1 9 ? 13.961 23.609 1.913 1 88.62 9 LYS B N 1
ATOM 1015 C CA . LYS B 1 9 ? 13.195 22.469 2.436 1 88.62 9 LYS B CA 1
ATOM 1016 C C . LYS B 1 9 ? 13.508 21.203 1.66 1 88.62 9 LYS B C 1
ATOM 1018 O O . LYS B 1 9 ? 13.617 21.219 0.432 1 88.62 9 LYS B O 1
ATOM 1023 N N . ASN B 1 10 ? 14.062 20.219 2.248 1 96.88 10 ASN B N 1
ATOM 1024 C CA . ASN B 1 10 ? 14.234 18.891 1.651 1 96.88 10 ASN B CA 1
ATOM 1025 C C . ASN B 1 10 ? 12.914 18.141 1.559 1 96.88 10 ASN B C 1
ATOM 1027 O O . ASN B 1 10 ? 12.578 17.359 2.445 1 96.88 10 ASN B O 1
ATOM 1031 N N . ARG B 1 11 ? 12.242 18.297 0.475 1 96.62 11 ARG B N 1
ATOM 1032 C CA . ARG B 1 11 ? 10.93 17.688 0.286 1 96.62 11 ARG B CA 1
ATOM 1033 C C . ARG B 1 11 ? 11.07 16.266 -0.252 1 96.62 11 ARG B C 1
ATOM 1035 O O . ARG B 1 11 ? 12.117 15.898 -0.799 1 96.62 11 ARG B O 1
ATOM 1042 N N . PHE B 1 12 ? 9.992 15.492 -0.118 1 98.38 12 PHE B N 1
ATOM 1043 C CA . PHE B 1 12 ? 9.953 14.141 -0.653 1 98.38 12 PHE B CA 1
ATOM 1044 C C . PHE B 1 12 ? 10.266 14.133 -2.145 1 98.38 12 PHE B C 1
ATOM 1046 O O . PHE B 1 12 ? 9.664 14.891 -2.912 1 98.38 12 PHE B O 1
ATOM 1053 N N . LYS B 1 13 ? 11.195 13.328 -2.527 1 98.31 13 LYS B N 1
ATOM 1054 C CA . LYS B 1 13 ? 11.617 13.203 -3.92 1 98.31 13 LYS B CA 1
ATOM 1055 C C . LYS B 1 13 ? 11.336 11.805 -4.461 1 98.31 13 LYS B C 1
ATOM 1057 O O . LYS B 1 13 ? 12.141 10.891 -4.262 1 98.31 13 LYS B O 1
ATOM 1062 N N . PRO B 1 14 ? 10.312 11.656 -5.191 1 98.5 14 PRO B N 1
ATOM 1063 C CA . PRO B 1 14 ? 9.914 10.336 -5.668 1 98.5 14 PRO B CA 1
ATOM 1064 C C . PRO B 1 14 ? 11.023 9.617 -6.434 1 98.5 14 PRO B C 1
ATOM 1066 O O . PRO B 1 14 ? 11.195 8.406 -6.285 1 98.5 14 PRO B O 1
ATOM 1069 N N . ASP B 1 15 ? 11.781 10.328 -7.266 1 98.44 15 ASP B N 1
ATOM 1070 C CA . ASP B 1 15 ? 12.828 9.711 -8.078 1 98.44 15 ASP B CA 1
ATOM 1071 C C . ASP B 1 15 ? 13.914 9.094 -7.195 1 98.44 15 ASP B C 1
ATOM 1073 O O . ASP B 1 15 ? 14.383 7.988 -7.461 1 98.44 15 ASP B O 1
ATOM 1077 N N . ARG B 1 16 ? 14.289 9.859 -6.23 1 98.62 16 ARG B N 1
ATOM 1078 C CA . ARG B 1 16 ? 15.305 9.352 -5.312 1 98.62 16 ARG B CA 1
ATOM 1079 C C . ARG B 1 16 ? 14.805 8.117 -4.566 1 98.62 16 ARG B C 1
ATOM 1081 O O . ARG B 1 16 ? 15.531 7.133 -4.43 1 98.62 16 ARG B O 1
ATOM 1088 N N . VAL B 1 17 ? 13.578 8.156 -4.066 1 98.88 17 VAL B N 1
ATOM 1089 C CA . VAL B 1 17 ? 13.008 7.031 -3.334 1 98.88 17 VAL B CA 1
ATOM 1090 C C . VAL B 1 17 ? 12.852 5.828 -4.262 1 98.88 17 VAL B C 1
ATOM 1092 O O . VAL B 1 17 ? 13.07 4.688 -3.852 1 98.88 17 VAL B O 1
ATOM 1095 N N . ASN B 1 18 ? 12.508 6.098 -5.484 1 98.75 18 ASN B N 1
ATOM 1096 C CA . ASN B 1 18 ? 12.422 5.02 -6.461 1 98.75 18 ASN B CA 1
ATOM 1097 C C . ASN B 1 18 ? 13.766 4.32 -6.648 1 98.75 18 ASN B C 1
ATOM 1099 O O . ASN B 1 18 ? 13.82 3.096 -6.777 1 98.75 18 ASN B O 1
ATOM 1103 N N . GLN B 1 19 ? 14.805 5.074 -6.715 1 98.75 19 GLN B N 1
ATOM 1104 C CA . GLN B 1 19 ? 16.141 4.488 -6.812 1 98.75 19 GLN B CA 1
ATOM 1105 C C . GLN B 1 19 ? 16.422 3.596 -5.609 1 98.75 19 GLN B C 1
ATOM 1107 O O . GLN B 1 19 ? 17 2.516 -5.758 1 98.75 19 GLN B O 1
ATOM 1112 N N . VAL B 1 20 ? 16.062 4.027 -4.453 1 98.81 20 VAL B N 1
ATOM 1113 C CA . VAL B 1 20 ? 16.266 3.271 -3.223 1 98.81 20 VAL B CA 1
ATOM 1114 C C . VAL B 1 20 ? 15.508 1.947 -3.297 1 98.81 20 VAL B C 1
ATOM 1116 O O . VAL B 1 20 ? 16.078 0.885 -3.027 1 98.81 20 VAL B O 1
ATOM 1119 N N . ILE B 1 21 ? 14.203 1.979 -3.693 1 98.88 21 ILE B N 1
ATOM 1120 C CA . ILE B 1 21 ? 13.352 0.794 -3.754 1 98.88 21 ILE B CA 1
ATOM 1121 C C . ILE B 1 21 ? 13.938 -0.211 -4.742 1 98.88 21 ILE B C 1
ATOM 1123 O O . ILE B 1 21 ? 14.102 -1.389 -4.418 1 98.88 21 ILE B O 1
ATOM 1127 N N . ARG B 1 22 ? 14.266 0.284 -5.887 1 98.69 22 ARG B N 1
ATOM 1128 C CA . ARG B 1 22 ? 14.727 -0.585 -6.965 1 98.69 22 ARG B CA 1
ATOM 1129 C C . ARG B 1 22 ? 16.031 -1.281 -6.59 1 98.69 22 ARG B C 1
ATOM 1131 O O . ARG B 1 22 ? 16.156 -2.494 -6.762 1 98.69 22 ARG B O 1
ATOM 1138 N N . ALA B 1 23 ? 16.969 -0.473 -6.129 1 98.69 23 ALA B N 1
ATOM 1139 C CA . ALA B 1 23 ? 18.266 -1.038 -5.746 1 98.69 23 ALA B CA 1
ATOM 1140 C C . ALA B 1 23 ? 18.094 -2.115 -4.68 1 98.69 23 ALA B C 1
ATOM 1142 O O . ALA B 1 23 ? 18.703 -3.186 -4.766 1 98.69 23 ALA B O 1
ATOM 1143 N N . LEU B 1 24 ? 17.281 -1.843 -3.691 1 98.81 24 LEU B N 1
ATOM 1144 C CA . LEU B 1 24 ? 17.062 -2.762 -2.578 1 98.81 24 LEU B CA 1
ATOM 1145 C C . LEU B 1 24 ? 16.375 -4.039 -3.051 1 98.81 24 LEU B C 1
ATOM 1147 O O . LEU B 1 24 ? 16.859 -5.141 -2.777 1 98.81 24 LEU B O 1
ATOM 1151 N N . ILE B 1 25 ? 15.281 -3.912 -3.771 1 98.75 25 ILE B N 1
ATOM 1152 C CA . ILE B 1 25 ? 14.445 -5.039 -4.168 1 98.75 25 ILE B CA 1
ATOM 1153 C C . ILE B 1 25 ? 15.18 -5.898 -5.191 1 98.75 25 ILE B C 1
ATOM 1155 O O . ILE B 1 25 ? 15.227 -7.121 -5.066 1 98.75 25 ILE B O 1
ATOM 1159 N N . ASP B 1 26 ? 15.797 -5.266 -6.195 1 98.31 26 ASP B N 1
ATOM 1160 C CA . ASP B 1 26 ? 16.516 -6.016 -7.223 1 98.31 26 ASP B CA 1
ATOM 1161 C C . ASP B 1 26 ? 17.656 -6.828 -6.621 1 98.31 26 ASP B C 1
ATOM 1163 O O . ASP B 1 26 ? 17.859 -7.988 -6.988 1 98.31 26 ASP B O 1
ATOM 1167 N N . LYS B 1 27 ? 18.359 -6.207 -5.738 1 98.19 27 LYS B N 1
ATOM 1168 C CA . LYS B 1 27 ? 19.5 -6.887 -5.109 1 98.19 27 LYS B CA 1
ATOM 1169 C C . LYS B 1 27 ? 19.031 -8.078 -4.277 1 98.19 27 LYS B C 1
ATOM 1171 O O . LYS B 1 27 ? 19.547 -9.188 -4.43 1 98.19 27 LYS B O 1
ATOM 1176 N N . GLU B 1 28 ? 18.016 -7.898 -3.426 1 98.25 28 GLU B N 1
ATOM 1177 C CA . GLU B 1 28 ? 17.656 -8.891 -2.42 1 98.25 28 GLU B CA 1
ATOM 1178 C C . GLU B 1 28 ? 16.828 -10.016 -3.025 1 98.25 28 GLU B C 1
ATOM 1180 O O . GLU B 1 28 ? 16.844 -11.141 -2.523 1 98.25 28 GLU B O 1
ATOM 1185 N N . LEU B 1 29 ? 16.109 -9.766 -4.125 1 97.75 29 LEU B N 1
ATOM 1186 C CA . LEU B 1 29 ? 15.172 -10.758 -4.633 1 97.75 29 LEU B CA 1
ATOM 1187 C C . LEU B 1 29 ? 15.734 -11.445 -5.875 1 97.75 29 LEU B C 1
ATOM 1189 O O . LEU B 1 29 ? 15.141 -12.398 -6.387 1 97.75 29 LEU B O 1
ATOM 1193 N N . ASP B 1 30 ? 16.875 -10.969 -6.301 1 96.31 30 ASP B N 1
ATOM 1194 C CA . ASP B 1 30 ? 17.5 -11.586 -7.465 1 96.31 30 ASP B CA 1
ATOM 1195 C C . ASP B 1 30 ? 17.766 -13.07 -7.223 1 96.31 30 ASP B C 1
ATOM 1197 O O . ASP B 1 30 ? 18.406 -13.438 -6.234 1 96.31 30 ASP B O 1
ATOM 1201 N N . GLY B 1 31 ? 17.156 -13.914 -8.031 1 94.25 31 GLY B N 1
ATOM 1202 C CA . GLY B 1 31 ? 17.422 -15.344 -7.98 1 94.25 31 GLY B CA 1
ATOM 1203 C C . GLY B 1 31 ? 16.641 -16.062 -6.891 1 94.25 31 GLY B C 1
ATOM 1204 O O . GLY B 1 31 ? 16.828 -17.25 -6.676 1 94.25 31 GLY B O 1
ATOM 1205 N N . VAL B 1 32 ? 15.836 -15.398 -6.188 1 95.5 32 VAL B N 1
ATOM 1206 C CA . VAL B 1 32 ? 15.07 -16 -5.105 1 95.5 32 VAL B CA 1
ATOM 1207 C C . VAL B 1 32 ? 13.961 -16.891 -5.684 1 95.5 32 VAL B C 1
ATOM 1209 O O . VAL B 1 32 ? 13.234 -16.469 -6.59 1 95.5 32 VAL B O 1
ATOM 1212 N N . MET B 1 33 ? 13.914 -18.094 -5.223 1 94.62 33 MET B N 1
ATOM 1213 C CA . MET B 1 33 ? 12.805 -18.984 -5.551 1 94.62 33 MET B CA 1
ATOM 1214 C C . MET B 1 33 ? 11.695 -18.875 -4.508 1 94.62 33 MET B C 1
ATOM 1216 O O . MET B 1 33 ? 11.953 -18.531 -3.352 1 94.62 33 MET B O 1
ATOM 1220 N N . TYR B 1 34 ? 10.578 -19.375 -4.957 1 93.31 34 TYR B N 1
ATOM 1221 C CA . TYR B 1 34 ? 9.461 -19.25 -4.02 1 93.31 34 TYR B CA 1
ATOM 1222 C C . TYR B 1 34 ? 9.562 -20.312 -2.922 1 93.31 34 TYR B C 1
ATOM 1224 O O . TYR B 1 34 ? 9.68 -21.5 -3.205 1 93.31 34 TYR B O 1
ATOM 1232 N N . ASP B 1 35 ? 9.5 -19.844 -1.74 1 94.38 35 ASP B N 1
ATOM 1233 C CA . ASP B 1 35 ? 9.352 -20.562 -0.476 1 94.38 35 ASP B CA 1
ATOM 1234 C C . ASP B 1 35 ? 8.578 -19.719 0.539 1 94.38 35 ASP B C 1
ATOM 1236 O O . ASP B 1 35 ? 8.984 -18.609 0.865 1 94.38 35 ASP B O 1
ATOM 1240 N N . PRO B 1 36 ? 7.441 -20.281 0.963 1 92.69 36 PRO B N 1
ATOM 1241 C CA . PRO B 1 36 ? 6.57 -19.453 1.802 1 92.69 36 PRO B CA 1
ATOM 1242 C C . PRO B 1 36 ? 7.309 -18.844 2.994 1 92.69 36 PRO B C 1
ATOM 1244 O O . PRO B 1 36 ? 7.117 -17.672 3.309 1 92.69 36 PRO B O 1
ATOM 1247 N N . GLU B 1 37 ? 8.07 -19.594 3.674 1 94.81 37 GLU B N 1
ATOM 1248 C CA . GLU B 1 37 ? 8.781 -19.094 4.848 1 94.81 37 GLU B CA 1
ATOM 1249 C C . GLU B 1 37 ? 9.836 -18.047 4.453 1 94.81 37 GLU B C 1
ATOM 1251 O O . GLU B 1 37 ? 9.977 -17.031 5.117 1 94.81 37 GLU B O 1
ATOM 1256 N N . THR B 1 38 ? 10.57 -18.328 3.467 1 94.94 38 THR B N 1
ATOM 1257 C CA . THR B 1 38 ? 11.586 -17.406 2.979 1 94.94 38 THR B CA 1
ATOM 1258 C C . THR B 1 38 ? 10.945 -16.094 2.525 1 94.94 38 THR B C 1
ATOM 1260 O O . THR B 1 38 ? 11.453 -15.016 2.826 1 94.94 38 THR B O 1
ATOM 1263 N N . CYS B 1 39 ? 9.82 -16.219 1.817 1 95.56 39 CYS B N 1
ATOM 1264 C CA . CYS B 1 39 ? 9.148 -15.023 1.318 1 95.56 39 CYS B CA 1
ATOM 1265 C C . CYS B 1 39 ? 8.617 -14.172 2.469 1 95.56 39 CYS B C 1
ATOM 1267 O O . CYS B 1 39 ? 8.664 -12.945 2.41 1 95.56 39 CYS B O 1
ATOM 1269 N N . ALA B 1 40 ? 8.133 -14.875 3.467 1 96.38 40 ALA B N 1
ATOM 1270 C CA . ALA B 1 40 ? 7.672 -14.141 4.645 1 96.38 40 ALA B CA 1
ATOM 1271 C C . ALA B 1 40 ? 8.82 -13.383 5.301 1 96.38 40 ALA B C 1
ATOM 1273 O O . ALA B 1 40 ? 8.688 -12.195 5.625 1 96.38 40 ALA B O 1
ATOM 1274 N N . LYS B 1 41 ? 9.938 -14.031 5.488 1 97.88 41 LYS B N 1
ATOM 1275 C CA . LYS B 1 41 ? 11.109 -13.422 6.094 1 97.88 41 LYS B CA 1
ATOM 1276 C C . LYS B 1 41 ? 11.633 -12.266 5.242 1 97.88 41 LYS B C 1
ATOM 1278 O O . LYS B 1 41 ? 11.953 -11.195 5.766 1 97.88 41 LYS B O 1
ATOM 1283 N N . LEU B 1 42 ? 11.727 -12.5 3.961 1 98 42 LEU B N 1
ATOM 1284 C CA . LEU B 1 42 ? 12.195 -11.461 3.047 1 98 42 LEU B CA 1
ATOM 1285 C C . LEU B 1 42 ? 11.266 -10.25 3.084 1 98 42 LEU B C 1
ATOM 1287 O O . LEU B 1 42 ? 11.734 -9.109 3.068 1 98 42 LEU B O 1
ATOM 1291 N N . CYS B 1 43 ? 10 -10.508 3.094 1 98.5 43 CYS B N 1
ATOM 1292 C CA . CYS B 1 43 ? 9.031 -9.414 3.135 1 98.5 43 CYS B CA 1
ATOM 1293 C C . CYS B 1 43 ? 9.242 -8.547 4.371 1 98.5 43 CYS B C 1
ATOM 1295 O O . CYS B 1 43 ? 9.25 -7.32 4.277 1 98.5 43 CYS B O 1
ATOM 1297 N N . MET B 1 44 ? 9.469 -9.164 5.504 1 98.62 44 MET B N 1
ATOM 1298 C CA . MET B 1 44 ? 9.703 -8.453 6.762 1 98.62 44 MET B CA 1
ATOM 1299 C C . MET B 1 44 ? 11.008 -7.668 6.707 1 98.62 44 MET B C 1
ATOM 1301 O O . MET B 1 44 ? 11.047 -6.496 7.094 1 98.62 44 MET B O 1
ATOM 1305 N N . THR B 1 45 ? 12.023 -8.234 6.242 1 98.56 45 THR B N 1
ATOM 1306 C CA . THR B 1 45 ? 13.344 -7.609 6.227 1 98.56 45 THR B CA 1
ATOM 1307 C C . THR B 1 45 ? 13.391 -6.477 5.207 1 98.56 45 THR B C 1
ATOM 1309 O O . THR B 1 45 ? 13.938 -5.402 5.492 1 98.56 45 THR B O 1
ATOM 1312 N N . LEU B 1 46 ? 12.82 -6.723 4.055 1 98.81 46 LEU B N 1
ATOM 1313 C CA . LEU B 1 46 ? 12.828 -5.703 3.012 1 98.81 46 LEU B CA 1
ATOM 1314 C C . LEU B 1 46 ? 12.031 -4.477 3.447 1 98.81 46 LEU B C 1
ATOM 1316 O O . LEU B 1 46 ? 12.445 -3.342 3.195 1 98.81 46 LEU B O 1
ATOM 1320 N N . SER B 1 47 ? 10.906 -4.695 4.055 1 98.88 47 SER B N 1
ATOM 1321 C CA . SER B 1 47 ? 10.094 -3.568 4.504 1 98.88 47 SER B CA 1
ATOM 1322 C C . SER B 1 47 ? 10.828 -2.746 5.562 1 98.88 47 SER B C 1
ATOM 1324 O O . SER B 1 47 ? 10.781 -1.514 5.535 1 98.88 47 SER B O 1
ATOM 1326 N N . ALA B 1 48 ? 11.445 -3.402 6.461 1 98.88 48 ALA B N 1
ATOM 1327 C CA . ALA B 1 48 ? 12.203 -2.721 7.504 1 98.88 48 ALA B CA 1
ATOM 1328 C C . ALA B 1 48 ? 13.375 -1.943 6.914 1 98.88 48 ALA B C 1
ATOM 1330 O O . ALA B 1 48 ? 13.617 -0.791 7.281 1 98.88 48 ALA B O 1
ATOM 1331 N N . GLU B 1 49 ? 14.094 -2.564 6.074 1 98.88 49 GLU B N 1
ATOM 1332 C CA . GLU B 1 49 ? 15.234 -1.915 5.438 1 98.88 49 GLU B CA 1
ATOM 1333 C C . GLU B 1 49 ? 14.789 -0.734 4.582 1 98.88 49 GLU B C 1
ATOM 1335 O O . GLU B 1 49 ? 15.445 0.312 4.57 1 98.88 49 GLU B O 1
ATOM 1340 N N . LEU B 1 50 ? 13.734 -0.946 3.812 1 98.88 50 LEU B N 1
ATOM 1341 C CA . LEU B 1 50 ? 13.195 0.139 3.002 1 98.88 50 LEU B CA 1
ATOM 1342 C C . LEU B 1 50 ? 12.867 1.354 3.865 1 98.88 50 LEU B C 1
ATOM 1344 O O . LEU B 1 50 ? 13.281 2.473 3.549 1 98.88 50 LEU B O 1
ATOM 1348 N N . LYS B 1 51 ? 12.195 1.151 4.941 1 98.88 51 LYS B N 1
ATOM 1349 C CA . LYS B 1 51 ? 11.875 2.223 5.879 1 98.88 51 LYS B CA 1
ATOM 1350 C C . LYS B 1 51 ? 13.141 2.904 6.391 1 98.88 51 LYS B C 1
ATOM 1352 O O . LYS B 1 51 ? 13.219 4.133 6.43 1 98.88 51 LYS B O 1
ATOM 1357 N N . SER B 1 52 ? 14.102 2.148 6.762 1 98.88 52 SER B N 1
ATOM 1358 C CA . SER B 1 52 ? 15.352 2.67 7.305 1 98.88 52 SER B CA 1
ATOM 1359 C C . SER B 1 52 ? 16.094 3.518 6.273 1 98.88 52 SER B C 1
ATOM 1361 O O . SER B 1 52 ? 16.594 4.594 6.598 1 98.88 52 SER B O 1
ATOM 1363 N N . ARG B 1 53 ? 16.172 3.051 5.098 1 98.81 53 ARG B N 1
ATOM 1364 C CA . ARG B 1 53 ? 16.875 3.775 4.043 1 98.81 53 ARG B CA 1
ATOM 1365 C C . ARG B 1 53 ? 16.156 5.074 3.703 1 98.81 53 ARG B C 1
ATOM 1367 O O . ARG B 1 53 ? 16.797 6.102 3.457 1 98.81 53 ARG B O 1
ATOM 1374 N N . VAL B 1 54 ? 14.828 5.027 3.627 1 98.81 54 VAL B N 1
ATOM 1375 C CA . VAL B 1 54 ? 14.062 6.238 3.342 1 98.81 54 VAL B CA 1
ATOM 1376 C C . VAL B 1 54 ? 14.227 7.234 4.488 1 98.81 54 VAL B C 1
ATOM 1378 O O . VAL B 1 54 ? 14.312 8.445 4.266 1 98.81 54 VAL B O 1
ATOM 1381 N N . LYS B 1 55 ? 14.219 6.727 5.707 1 98.75 55 LYS B N 1
ATOM 1382 C CA . LYS B 1 55 ? 14.438 7.578 6.875 1 98.75 55 LYS B CA 1
ATOM 1383 C C . LYS B 1 55 ? 15.75 8.344 6.754 1 98.75 55 LYS B C 1
ATOM 1385 O O . LYS B 1 55 ? 15.82 9.523 7.125 1 98.75 55 LYS B O 1
ATOM 1390 N N . LEU B 1 56 ? 16.766 7.762 6.262 1 98.44 56 LEU B N 1
ATOM 1391 C CA . LEU B 1 56 ? 18.094 8.344 6.148 1 98.44 56 LEU B CA 1
ATOM 1392 C C . LEU B 1 56 ? 18.109 9.477 5.125 1 98.44 56 LEU B C 1
ATOM 1394 O O . LEU B 1 56 ? 19.062 10.258 5.074 1 98.44 56 LEU B O 1
ATOM 1398 N N . LEU B 1 57 ? 17.109 9.602 4.305 1 98.25 57 LEU B N 1
ATOM 1399 C CA . LEU B 1 57 ? 17.016 10.688 3.334 1 98.25 57 LEU B CA 1
ATOM 1400 C C . LEU B 1 57 ? 16.594 11.992 4.004 1 98.25 57 LEU B C 1
ATOM 1402 O O . LEU B 1 57 ? 16.75 13.07 3.428 1 98.25 57 LEU B O 1
ATOM 1406 N N . GLU B 1 58 ? 16.016 11.992 5.219 1 97.75 58 GLU B N 1
ATOM 1407 C CA . GLU B 1 58 ? 15.75 13.102 6.133 1 97.75 58 GLU B CA 1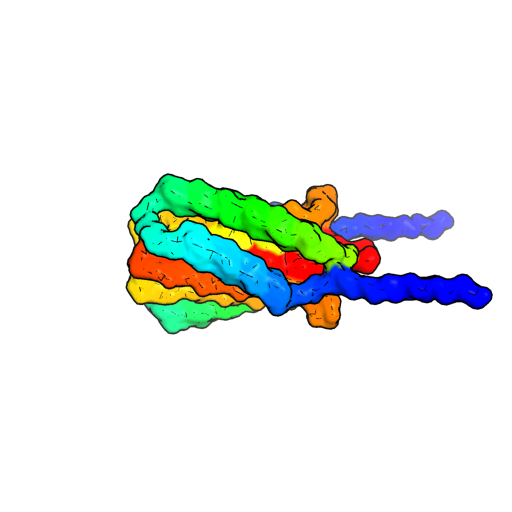
ATOM 1408 C C . GLU B 1 58 ? 14.836 14.141 5.488 1 97.75 58 GLU B C 1
ATOM 1410 O O . GLU B 1 58 ? 15.125 15.336 5.531 1 97.75 58 GLU B O 1
ATOM 1415 N N . TYR B 1 59 ? 13.766 13.719 4.922 1 98 59 TYR B N 1
ATOM 1416 C CA . TYR B 1 59 ? 12.789 14.648 4.355 1 98 59 TYR B CA 1
ATOM 1417 C C . TYR B 1 59 ? 12.156 15.5 5.449 1 98 59 TYR B C 1
ATOM 1419 O O . TYR B 1 59 ? 11.852 15.008 6.535 1 98 59 TYR B O 1
ATOM 1427 N N . ASP B 1 60 ? 11.93 16.781 5.137 1 96.75 60 ASP B N 1
ATOM 1428 C CA . ASP B 1 60 ? 11.367 17.734 6.09 1 96.75 60 ASP B CA 1
ATOM 1429 C C . ASP B 1 60 ? 9.852 17.594 6.172 1 96.75 60 ASP B C 1
ATOM 1431 O O . ASP B 1 60 ? 9.164 17.594 5.148 1 96.75 60 ASP B O 1
ATOM 1435 N N . ARG B 1 61 ? 9.359 17.484 7.43 1 95.69 61 ARG B N 1
ATOM 1436 C CA . ARG B 1 61 ? 7.922 17.5 7.699 1 95.69 61 ARG B CA 1
ATOM 1437 C C . ARG B 1 61 ? 7.191 16.5 6.812 1 95.69 61 ARG B C 1
ATOM 1439 O O . ARG B 1 61 ? 6.207 16.844 6.156 1 95.69 61 ARG B O 1
ATOM 1446 N N . CYS B 1 62 ? 7.645 15.406 6.738 1 97.94 62 CYS B N 1
ATOM 1447 C CA . CYS B 1 62 ? 7.105 14.352 5.879 1 97.94 62 CYS B CA 1
ATOM 1448 C C . CYS B 1 62 ? 6.844 13.078 6.672 1 97.94 62 CYS B C 1
ATOM 1450 O O . CYS B 1 62 ? 7.754 12.539 7.305 1 97.94 62 CYS B O 1
ATOM 1452 N N . LYS B 1 63 ? 5.633 12.688 6.727 1 98.44 63 LYS B N 1
ATOM 1453 C CA . LYS B 1 63 ? 5.305 11.367 7.258 1 98.44 63 LYS B CA 1
ATOM 1454 C C . LYS B 1 63 ? 5.418 10.297 6.176 1 98.44 63 LYS B C 1
ATOM 1456 O O . LYS B 1 63 ? 5.043 10.523 5.023 1 98.44 63 LYS B O 1
ATOM 1461 N N . ILE B 1 64 ? 5.895 9.125 6.516 1 98.81 64 ILE B N 1
ATOM 1462 C CA . ILE B 1 64 ? 6.246 8.125 5.52 1 98.81 64 ILE B CA 1
ATOM 1463 C C . ILE B 1 64 ? 5.48 6.828 5.793 1 98.81 64 ILE B C 1
ATOM 1465 O O . ILE B 1 64 ? 5.379 6.398 6.945 1 98.81 64 ILE B O 1
ATOM 1469 N N . VAL B 1 65 ? 4.926 6.242 4.77 1 98.88 65 VAL B N 1
ATOM 1470 C CA . VAL B 1 65 ? 4.375 4.891 4.762 1 98.88 65 VAL B CA 1
ATOM 1471 C C . VAL B 1 65 ? 5.16 4.016 3.791 1 98.88 65 VAL B C 1
ATOM 1473 O O . VAL B 1 65 ? 5.363 4.387 2.633 1 98.88 65 VAL B O 1
ATOM 1476 N N . CYS B 1 66 ? 5.613 2.857 4.227 1 98.94 66 CYS B N 1
ATOM 1477 C CA . CYS B 1 66 ? 6.27 1.874 3.371 1 98.94 66 CYS B CA 1
ATOM 1478 C C . CYS B 1 66 ? 5.484 0.57 3.336 1 98.94 66 CYS B C 1
ATOM 1480 O O . CYS B 1 66 ? 5.098 0.043 4.383 1 98.94 66 CYS B O 1
ATOM 1482 N N . THR B 1 67 ? 5.242 0.043 2.193 1 98.88 67 THR B N 1
ATOM 1483 C CA . THR B 1 67 ? 4.578 -1.246 2.037 1 98.88 67 THR B CA 1
ATOM 1484 C C . THR B 1 67 ? 5.41 -2.178 1.159 1 98.88 67 THR B C 1
ATOM 1486 O O . THR B 1 67 ? 6.008 -1.742 0.174 1 98.88 67 THR B O 1
ATOM 1489 N N . VAL B 1 68 ? 5.512 -3.408 1.533 1 98.81 68 VAL B N 1
ATOM 1490 C CA . VAL B 1 68 ? 6.105 -4.457 0.713 1 98.81 68 VAL B CA 1
ATOM 1491 C C . VAL B 1 68 ? 5.191 -5.676 0.688 1 98.81 68 VAL B C 1
ATOM 1493 O O . VAL B 1 68 ? 4.711 -6.125 1.733 1 98.81 68 VAL B O 1
ATOM 1496 N N . GLU B 1 69 ? 4.938 -6.145 -0.411 1 97.69 69 GLU B N 1
ATOM 1497 C CA . GLU B 1 69 ? 4.164 -7.363 -0.636 1 97.69 69 GLU B CA 1
ATOM 1498 C C . GLU B 1 69 ? 4.938 -8.359 -1.498 1 97.69 69 GLU B C 1
ATOM 1500 O O . GLU B 1 69 ? 5.504 -7.984 -2.527 1 97.69 69 GLU B O 1
ATOM 1505 N N . ILE B 1 70 ? 4.996 -9.586 -1.06 1 96.5 70 ILE B N 1
ATOM 1506 C CA . ILE B 1 70 ? 5.676 -10.641 -1.806 1 96.5 70 ILE B CA 1
ATOM 1507 C C . ILE B 1 70 ? 4.77 -11.867 -1.916 1 96.5 70 ILE B C 1
ATOM 1509 O O . ILE B 1 70 ? 4.121 -12.25 -0.942 1 96.5 70 ILE B O 1
ATOM 1513 N N . GLY B 1 71 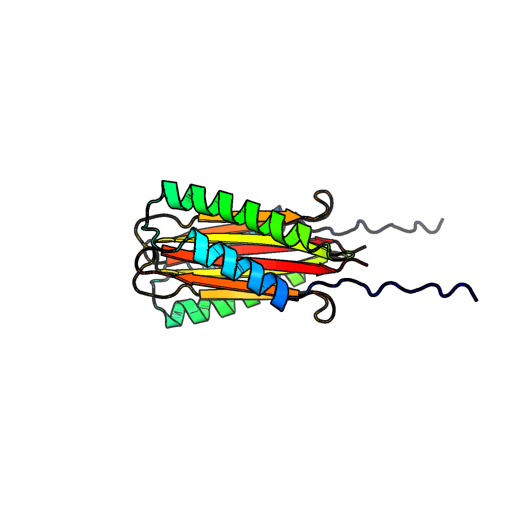? 4.676 -12.508 -3.033 1 93.88 71 GLY B N 1
ATOM 1514 C CA . GLY B 1 71 ? 3.908 -13.727 -3.25 1 93.88 71 GLY B CA 1
ATOM 1515 C C . GLY B 1 71 ? 4.48 -14.609 -4.348 1 93.88 71 GLY B C 1
ATOM 1516 O O . GLY B 1 71 ? 5.441 -14.227 -5.016 1 93.88 71 GLY B O 1
ATOM 1517 N N . GLU B 1 72 ? 3.846 -15.789 -4.414 1 93.25 72 GLU B N 1
ATOM 1518 C CA . GLU B 1 72 ? 4.211 -16.719 -5.484 1 93.25 72 GLU B CA 1
ATOM 1519 C C . GLU B 1 72 ? 3.742 -16.203 -6.844 1 93.25 72 GLU B C 1
ATOM 1521 O O . GLU B 1 72 ? 2.602 -15.758 -6.984 1 93.25 72 GLU B O 1
ATOM 1526 N N . LYS B 1 73 ? 4.77 -16.188 -7.789 1 89.62 73 LYS B N 1
ATOM 1527 C CA . LYS B 1 73 ? 4.414 -15.766 -9.141 1 89.62 73 LYS B CA 1
ATOM 1528 C C . LYS B 1 73 ? 3.688 -16.875 -9.891 1 89.62 73 LYS B C 1
ATOM 1530 O O . LYS B 1 73 ? 4.168 -18.016 -9.945 1 89.62 73 LYS B O 1
ATOM 1535 N N . CYS B 1 74 ? 2.477 -16.547 -10.43 1 83.88 74 CYS B N 1
ATOM 1536 C CA . CYS B 1 74 ? 1.779 -17.453 -11.328 1 83.88 74 CYS B CA 1
ATOM 1537 C C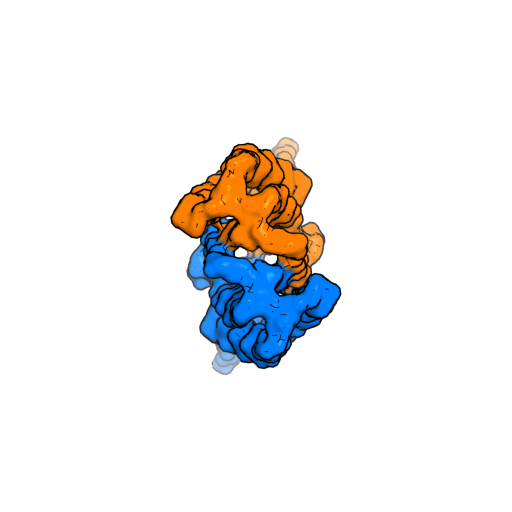 . CYS B 1 74 ? 1.904 -17 -12.773 1 83.88 74 CYS B C 1
ATOM 1539 O O . CYS B 1 74 ? 2.922 -16.422 -13.164 1 83.88 74 CYS B O 1
ATOM 1541 N N . SER B 1 75 ? 0.918 -17.328 -13.602 1 76.06 75 SER B N 1
ATOM 1542 C CA . SER B 1 75 ? 0.996 -17.109 -15.047 1 76.06 75 SER B CA 1
ATOM 1543 C C . SER B 1 75 ? 0.896 -15.633 -15.398 1 76.06 75 SER B C 1
ATOM 1545 O O . SER B 1 75 ? 1.49 -15.188 -16.375 1 76.06 75 SER B O 1
ATOM 1547 N N . GLN B 1 76 ? 0.157 -14.977 -14.547 1 75.19 76 GLN B N 1
ATOM 1548 C CA . GLN B 1 76 ? -0.159 -13.625 -15.008 1 75.19 76 GLN B CA 1
ATOM 1549 C C . GLN B 1 76 ? 0.257 -12.578 -13.984 1 75.19 76 GLN B C 1
ATOM 1551 O O . GLN B 1 76 ? 0.595 -12.922 -12.844 1 75.19 76 GLN B O 1
ATOM 1556 N N . SER B 1 77 ? 0.198 -11.25 -14.414 1 79.06 77 SER B N 1
ATOM 1557 C CA . SER B 1 77 ? 0.674 -10.117 -13.641 1 79.06 77 SER B CA 1
ATOM 1558 C C . SER B 1 77 ? -0.332 -9.719 -12.562 1 79.06 77 SER B C 1
ATOM 1560 O O . SER B 1 77 ? -1.52 -10.031 -12.672 1 79.06 77 SER B O 1
ATOM 1562 N N . VAL B 1 78 ? 0.148 -9.203 -11.492 1 91.62 78 VAL B N 1
ATOM 1563 C CA . VAL B 1 78 ? -0.611 -8.602 -10.398 1 91.62 78 VAL B CA 1
ATOM 1564 C C . VAL B 1 78 ? -0.956 -7.156 -10.742 1 91.62 78 VAL B C 1
ATOM 1566 O O . VAL B 1 78 ? -0.13 -6.43 -11.305 1 91.62 78 VAL B O 1
ATOM 1569 N N . HIS B 1 79 ? -2.219 -6.82 -10.555 1 95.75 79 HIS B N 1
ATOM 1570 C CA . HIS B 1 79 ? -2.656 -5.449 -10.781 1 95.75 79 HIS B CA 1
ATOM 1571 C C . HIS B 1 79 ? -2.684 -4.66 -9.469 1 95.75 79 HIS B C 1
ATOM 1573 O O . HIS B 1 79 ? -3.268 -5.109 -8.484 1 95.75 79 HIS B O 1
ATOM 1579 N N . SER B 1 80 ? -2 -3.539 -9.469 1 96.94 80 SER B N 1
ATOM 1580 C CA . SER B 1 80 ? -1.938 -2.65 -8.312 1 96.94 80 SER B CA 1
ATOM 1581 C C . SER B 1 80 ? -2.381 -1.237 -8.672 1 96.94 80 SER B C 1
ATOM 1583 O O . SER B 1 80 ? -1.845 -0.633 -9.602 1 96.94 80 SER B O 1
ATOM 1585 N N . VAL B 1 81 ? -3.354 -0.761 -7.953 1 98.44 81 VAL B N 1
ATOM 1586 C CA . VAL B 1 81 ? -3.832 0.593 -8.211 1 98.44 81 VAL B CA 1
ATOM 1587 C C . VAL B 1 81 ? -3.814 1.4 -6.91 1 98.44 81 VAL B C 1
ATOM 1589 O O . VAL B 1 81 ? -4.195 0.895 -5.852 1 98.44 81 VAL B O 1
ATOM 1592 N N . LEU B 1 82 ? -3.297 2.582 -7.031 1 98.44 82 LEU B N 1
ATOM 1593 C CA . LEU B 1 82 ? -3.227 3.529 -5.922 1 98.44 82 LEU B CA 1
ATOM 1594 C C . LEU B 1 82 ? -4.152 4.715 -6.164 1 98.44 82 LEU B C 1
ATOM 1596 O O . LEU B 1 82 ? -4.258 5.207 -7.289 1 98.44 82 LEU B O 1
ATOM 1600 N N . ARG B 1 83 ? -4.84 5.145 -5.148 1 98.56 83 ARG B N 1
ATOM 1601 C CA . ARG B 1 83 ? -5.668 6.344 -5.184 1 98.56 83 ARG B CA 1
ATOM 1602 C C . ARG B 1 83 ? -5.379 7.246 -3.988 1 98.56 83 ARG B C 1
ATOM 1604 O O . ARG B 1 83 ? -4.996 6.766 -2.92 1 98.56 83 ARG B O 1
ATOM 1611 N N . PHE B 1 84 ? -5.668 8.602 -4.234 1 98.56 84 PHE B N 1
ATOM 1612 C CA . PHE B 1 84 ? -5.25 9.547 -3.209 1 98.56 84 PHE B CA 1
ATOM 1613 C C . PHE B 1 84 ? -6.324 10.602 -2.973 1 98.56 84 PHE B C 1
ATOM 1615 O O . PHE B 1 84 ? -6.961 11.07 -3.92 1 98.56 84 PHE B O 1
ATOM 1622 N N . LEU B 1 85 ? -6.547 10.945 -1.693 1 98.12 85 LEU B N 1
ATOM 1623 C CA . LEU B 1 85 ? -7.18 12.18 -1.237 1 98.12 85 LEU B CA 1
ATOM 1624 C C . LEU B 1 85 ? -6.203 13.031 -0.436 1 98.12 85 LEU B C 1
ATOM 1626 O O . LEU B 1 85 ? -6.262 13.055 0.795 1 98.12 85 LEU B O 1
ATOM 1630 N N . TRP B 1 86 ? -5.191 13.688 -1.117 1 97.62 86 TRP B N 1
ATOM 1631 C CA . TRP B 1 86 ? -4.141 14.461 -0.466 1 97.62 86 TRP B CA 1
ATOM 1632 C C . TRP B 1 86 ? -3.738 15.656 -1.319 1 97.62 86 TRP B C 1
ATOM 1634 O O . TRP B 1 86 ? -4.422 16 -2.287 1 97.62 86 TRP B O 1
ATOM 1644 N N . ASP B 1 87 ? -2.85 16.516 -0.869 1 96.69 87 ASP B N 1
ATOM 1645 C CA . ASP B 1 87 ? -2.361 17.672 -1.609 1 96.69 87 ASP B CA 1
ATOM 1646 C C . ASP B 1 87 ? -1.318 17.266 -2.646 1 96.69 87 ASP B C 1
ATOM 1648 O O . ASP B 1 87 ? -0.147 17.062 -2.312 1 96.69 87 ASP B O 1
ATOM 1652 N N . VAL B 1 88 ? -1.701 17.25 -3.881 1 95.31 88 VAL B N 1
ATOM 1653 C CA . VAL B 1 88 ? -0.903 16.672 -4.957 1 95.31 88 VAL B CA 1
ATOM 1654 C C . VAL B 1 88 ? 0.354 17.5 -5.176 1 95.31 88 VAL B C 1
ATOM 1656 O O . VAL B 1 88 ? 1.312 17.047 -5.801 1 95.31 88 VAL B O 1
ATOM 1659 N N . ASP B 1 89 ? 0.372 18.734 -4.652 1 95.12 89 ASP B N 1
ATOM 1660 C CA . ASP B 1 89 ? 1.542 19.578 -4.824 1 95.12 89 ASP B CA 1
ATOM 1661 C C . ASP B 1 89 ? 2.627 19.234 -3.805 1 95.12 89 ASP B C 1
ATOM 1663 O O . ASP B 1 89 ? 3.797 19.578 -4 1 95.12 89 ASP B O 1
ATOM 1667 N N . HIS B 1 90 ? 2.246 18.609 -2.729 1 95.38 90 HIS B N 1
ATOM 1668 C CA . HIS B 1 90 ? 3.186 18.438 -1.626 1 95.38 90 HIS B CA 1
ATOM 1669 C C . HIS B 1 90 ? 3.395 16.953 -1.305 1 95.38 90 HIS B C 1
ATOM 1671 O O . HIS B 1 90 ? 4.449 16.578 -0.792 1 95.38 90 HIS B O 1
ATOM 1677 N N . ASP B 1 91 ? 2.375 16.172 -1.528 1 98 91 ASP B N 1
ATOM 1678 C CA . ASP B 1 91 ? 2.43 14.734 -1.235 1 98 91 ASP B CA 1
ATOM 1679 C C . ASP B 1 91 ? 2.781 13.938 -2.484 1 98 91 ASP B C 1
ATOM 1681 O O . ASP B 1 91 ? 2.418 14.32 -3.598 1 98 91 ASP B O 1
ATOM 1685 N N . ASN B 1 92 ? 3.553 12.938 -2.312 1 98.62 92 ASN B N 1
ATOM 1686 C CA . ASN B 1 92 ? 3.949 12.117 -3.455 1 98.62 92 ASN B CA 1
ATOM 1687 C C . ASN B 1 92 ? 4.234 10.68 -3.043 1 98.62 92 ASN B C 1
ATOM 1689 O O . ASN B 1 92 ? 4 10.297 -1.894 1 98.62 92 ASN B O 1
ATOM 1693 N N . TYR B 1 93 ? 4.586 9.852 -4.004 1 98.75 93 TYR B N 1
ATOM 1694 C CA . TYR B 1 93 ? 4.848 8.438 -3.744 1 98.75 93 TYR B CA 1
ATOM 1695 C C . TYR B 1 93 ? 5.879 7.887 -4.723 1 98.75 93 TYR B C 1
ATOM 1697 O O . TYR B 1 93 ? 6.164 8.508 -5.746 1 98.75 93 TYR B O 1
ATOM 1705 N N . ALA B 1 94 ? 6.465 6.793 -4.363 1 98.75 94 ALA B N 1
ATOM 1706 C CA . ALA B 1 94 ? 7.289 5.938 -5.215 1 98.75 94 ALA B CA 1
ATOM 1707 C C . ALA B 1 94 ? 6.797 4.496 -5.188 1 98.75 94 ALA B C 1
ATOM 1709 O O . ALA B 1 94 ? 6.305 4.02 -4.156 1 98.75 94 ALA B O 1
ATOM 1710 N N . PHE B 1 95 ? 6.867 3.855 -6.285 1 97.94 95 PHE B N 1
ATOM 1711 C CA . PHE B 1 95 ? 6.312 2.516 -6.441 1 97.94 95 PHE B CA 1
ATOM 1712 C C . PHE B 1 95 ? 7.184 1.673 -7.367 1 97.94 95 PHE B C 1
ATOM 1714 O O . PHE B 1 95 ? 7.707 2.176 -8.359 1 97.94 95 PHE B O 1
ATOM 1721 N N . TYR B 1 96 ? 7.344 0.419 -7 1 98.31 96 TYR B N 1
ATOM 1722 C CA . TYR B 1 96 ? 8.141 -0.494 -7.809 1 98.31 96 TYR B CA 1
ATOM 1723 C C . TYR B 1 96 ? 7.57 -1.907 -7.758 1 98.31 96 TYR B C 1
ATOM 1725 O O . TYR B 1 96 ? 7.203 -2.396 -6.688 1 98.31 96 TYR B O 1
ATOM 1733 N N . THR B 1 97 ? 7.434 -2.559 -8.922 1 96.94 97 THR B N 1
ATOM 1734 C CA . THR B 1 97 ? 7.027 -3.953 -9.031 1 96.94 97 THR B CA 1
ATOM 1735 C C . THR B 1 97 ? 8.172 -4.812 -9.562 1 96.94 97 THR B C 1
ATOM 1737 O O . THR B 1 97 ? 8.805 -4.465 -10.562 1 96.94 97 THR B O 1
ATOM 1740 N N . TYR B 1 98 ? 8.359 -5.855 -8.875 1 97.12 98 TYR B N 1
ATOM 1741 C CA . TYR B 1 98 ? 9.375 -6.836 -9.258 1 97.12 98 TYR B CA 1
ATOM 1742 C C . TYR B 1 98 ? 8.734 -8.188 -9.555 1 97.12 98 TYR B C 1
ATOM 1744 O O . TYR B 1 98 ? 7.766 -8.578 -8.906 1 97.12 98 TYR B O 1
ATOM 1752 N N . GLU B 1 99 ? 9.289 -8.852 -10.555 1 94.62 99 GLU B N 1
ATOM 1753 C CA . GLU B 1 99 ? 8.898 -10.25 -10.727 1 94.62 99 GLU B CA 1
ATOM 1754 C C . GLU B 1 99 ? 10.039 -11.07 -11.32 1 94.62 99 GLU B C 1
ATOM 1756 O O . GLU B 1 99 ? 10.859 -10.555 -12.078 1 94.62 99 GLU B O 1
ATOM 1761 N N . ASN B 1 100 ? 10.156 -12.281 -10.93 1 93.06 100 ASN B N 1
ATOM 1762 C CA . ASN B 1 100 ? 10.906 -13.312 -11.625 1 93.06 100 ASN B CA 1
ATOM 1763 C C . ASN B 1 100 ? 10.047 -14.547 -11.906 1 93.06 100 ASN B C 1
ATOM 1765 O O . ASN B 1 100 ? 8.82 -14.469 -11.867 1 93.06 100 ASN B O 1
ATOM 1769 N N . THR B 1 101 ? 10.625 -15.672 -12.266 1 91.06 101 THR B N 1
ATOM 1770 C CA . THR B 1 101 ? 9.867 -16.859 -12.648 1 91.06 101 THR B CA 1
ATOM 1771 C C . THR B 1 101 ? 9.109 -17.422 -11.453 1 91.06 101 THR B C 1
ATOM 1773 O O . THR B 1 101 ? 8.094 -18.094 -11.617 1 91.06 101 THR B O 1
ATOM 1776 N N . HIS B 1 102 ? 9.523 -17.125 -10.25 1 91.88 102 HIS B N 1
ATOM 1777 C CA . HIS B 1 102 ? 9.023 -17.812 -9.07 1 91.88 102 HIS B CA 1
ATOM 1778 C C . HIS B 1 102 ? 8.211 -16.875 -8.188 1 91.88 102 HIS B C 1
ATOM 1780 O O . HIS B 1 102 ? 7.27 -17.297 -7.512 1 91.88 102 HIS B O 1
ATOM 1786 N N . ILE B 1 103 ? 8.633 -15.57 -8.109 1 94.19 103 ILE B N 1
ATOM 1787 C CA . ILE B 1 103 ? 7.984 -14.695 -7.137 1 94.19 103 ILE B CA 1
ATOM 1788 C C . ILE B 1 103 ? 7.656 -13.352 -7.789 1 94.19 103 ILE B C 1
ATOM 1790 O O . ILE B 1 103 ? 8.258 -12.977 -8.797 1 94.19 103 ILE B O 1
ATOM 1794 N N . TYR B 1 104 ? 6.684 -12.711 -7.277 1 95.31 104 TYR B N 1
ATOM 1795 C CA . TYR B 1 104 ? 6.426 -11.297 -7.535 1 95.31 104 TYR B CA 1
ATOM 1796 C C . TYR B 1 104 ? 6.531 -10.484 -6.254 1 95.31 104 TYR B C 1
ATOM 1798 O O . TYR B 1 104 ? 6.328 -11.008 -5.156 1 95.31 104 TYR B O 1
ATOM 1806 N N . ALA B 1 105 ? 6.852 -9.25 -6.395 1 96.75 105 ALA B N 1
ATOM 1807 C CA . ALA B 1 105 ? 6.906 -8.336 -5.258 1 96.75 105 ALA B CA 1
ATOM 1808 C C . ALA B 1 105 ? 6.457 -6.938 -5.66 1 96.75 105 ALA B C 1
ATOM 1810 O O . ALA B 1 105 ? 6.734 -6.484 -6.773 1 96.75 105 ALA B O 1
ATOM 1811 N N . VAL B 1 106 ? 5.742 -6.293 -4.781 1 97.94 106 VAL B N 1
ATOM 1812 C CA . VAL B 1 106 ? 5.336 -4.902 -4.93 1 97.94 106 VAL B CA 1
ATOM 1813 C C . VAL B 1 106 ? 5.801 -4.094 -3.719 1 97.94 106 VAL B C 1
ATOM 1815 O O . VAL B 1 106 ? 5.555 -4.484 -2.574 1 97.94 106 VAL B O 1
ATOM 1818 N N . ALA B 1 107 ? 6.484 -3.02 -3.955 1 98.75 107 ALA B N 1
ATOM 1819 C CA . ALA B 1 107 ? 6.941 -2.117 -2.9 1 98.75 107 ALA B CA 1
ATOM 1820 C C . ALA B 1 107 ? 6.516 -0.679 -3.189 1 98.75 107 ALA B C 1
ATOM 1822 O O . ALA B 1 107 ? 6.613 -0.213 -4.328 1 98.75 107 ALA B O 1
ATOM 1823 N N . CYS B 1 108 ? 6.059 -0.036 -2.17 1 98.81 108 CYS B N 1
ATOM 1824 C CA . CYS B 1 108 ? 5.621 1.35 -2.299 1 98.81 108 CYS B CA 1
ATOM 1825 C C . CYS B 1 108 ? 6.082 2.18 -1.108 1 98.81 108 CYS B C 1
ATOM 1827 O O . CYS B 1 108 ? 6.184 1.669 0.009 1 98.81 108 CYS B O 1
ATOM 1829 N N . VAL B 1 109 ? 6.324 3.42 -1.379 1 98.94 109 VAL B N 1
ATOM 1830 C CA . VAL B 1 109 ? 6.574 4.41 -0.337 1 98.94 109 VAL B CA 1
ATOM 1831 C C . VAL B 1 109 ? 5.723 5.652 -0.589 1 98.94 109 VAL B C 1
ATOM 1833 O O . VAL B 1 109 ? 5.707 6.188 -1.7 1 98.94 109 VAL B O 1
ATOM 1836 N N . PHE B 1 110 ? 5.047 6.082 0.411 1 98.88 110 PHE B N 1
ATOM 1837 C CA . PHE B 1 110 ? 4.273 7.316 0.354 1 98.88 110 PHE B CA 1
ATOM 1838 C C . PHE B 1 110 ? 4.879 8.375 1.269 1 98.88 110 PHE B C 1
ATOM 1840 O O . PHE B 1 110 ? 5.172 8.102 2.434 1 98.88 110 PHE B O 1
ATOM 1847 N N . GLY B 1 111 ? 5.133 9.547 0.768 1 98.75 111 GLY B N 1
ATOM 1848 C CA . GLY B 1 111 ? 5.535 10.711 1.539 1 98.75 111 GLY B CA 1
ATOM 1849 C C . GLY B 1 111 ? 4.441 11.758 1.66 1 98.75 111 GLY B C 1
ATOM 1850 O O . GLY B 1 111 ? 4.082 12.406 0.675 1 98.75 111 GLY B O 1
ATOM 1851 N N . VAL B 1 112 ? 3.949 11.945 2.859 1 98.62 112 VAL B N 1
ATOM 1852 C CA . VAL B 1 112 ? 2.832 12.852 3.123 1 98.62 112 VAL B CA 1
ATOM 1853 C C . VAL B 1 112 ? 3.318 14.055 3.926 1 98.62 112 VAL B C 1
ATOM 1855 O O . VAL B 1 112 ? 3.74 13.914 5.074 1 98.62 112 VAL B O 1
ATOM 1858 N N . TYR B 1 113 ? 3.156 15.234 3.33 1 97 113 TYR B N 1
ATOM 1859 C CA . TYR B 1 113 ? 3.641 16.469 3.941 1 97 113 TYR B CA 1
ATOM 1860 C C . TYR B 1 113 ? 2.691 16.938 5.035 1 97 113 TYR B C 1
ATOM 1862 O O . TYR B 1 113 ? 1.473 16.953 4.848 1 97 113 TYR B O 1
ATOM 1870 N N . TYR B 1 114 ? 3.266 17.281 6.203 1 91 114 TYR B N 1
ATOM 1871 C CA . TYR B 1 114 ? 2.414 17.844 7.246 1 91 114 TYR B CA 1
ATOM 1872 C C . TYR B 1 114 ? 2.867 19.25 7.621 1 91 114 TYR B C 1
ATOM 1874 O O . TYR B 1 114 ? 4.062 19.547 7.586 1 91 114 TYR B O 1
ATOM 1882 N N . GLU B 1 115 ? 1.947 20.188 7.523 1 78.38 115 GLU B N 1
ATOM 1883 C CA . GLU B 1 115 ? 2.246 21.578 7.816 1 78.38 115 GLU B CA 1
ATOM 1884 C C . GLU B 1 115 ? 2.615 21.766 9.281 1 78.38 115 GLU B C 1
ATOM 1886 O O . GLU B 1 115 ? 2.15 21.031 10.148 1 78.38 115 GLU B O 1
#

InterPro domains:
  IPR005334 Dynein light chain Tctex-1-like [PF03645] (16-110)
  IPR005334 Dynein light chain Tctex-1-like [PTHR21255] (2-115)
  IPR038586 Tctex-1-like superfamily [G3DSA:3.30.1140.40] (14-113)

Sequence (230 aa):
MNTYRLEAKNRFKPDRVNQVIRALIDKELDGVMYDPETCAKLCMTLSAELKSRVKLLEYDRCKIVCTVEIGEKCSQSVHSVLRFLWDVDHDNYAFYTYENTHIYAVACVFGVYYEMNTYRLEAKNRFKPDRVNQVIRALIDKELDGVMYDPETCAKLCMTLSAELKSRVKLLEYDRCKIVCTVEIGEKCSQSVHSVLRFLWDVDHDNYAFYTYENTHIYAVACVFGVYYE

Organism: Coptotermes formosanus (NCBI:txid36987)

Secondary structure (DSSP, 8-state):
-------------HHHHHHHHHHHHHHHHTTPPP-HHHHHHHHHHHHHHHHHHHHTT--TTEEEEEEEEEEE--SSPPEEEEEEES-TTT-EEEEEEEE-SSEEEEEEEEEEE--/-------------HHHHHHHHHHHHHHHHTTPPP-HHHHHHHHHHHHHHHHHHHHTT--TTEEEEEEEEEEE--SSPPEEEEEEES-TTT-EEEEEEEE-SSEEEEEEEEEEE--

Foldseek 3Di:
DPPPVVPDAQADDQVVLQVLLCVLCCVQCPPDADDPVVQVVCQVVSQVVSVVVVVVSVGPQKDKDKHKDKDFDDDDDDDDDDDDDADPVRKDKYKDWDDDPTMIMIMMMIIHHDD/DPPPVPPDAQADDQVVLQVLLCVLCCVQCPPDADDPVVQVVCQVVSQVVSVVVVVVSVGPQKDKDKHKDKDFDDDDDDDDDDDDDADPVRKDKYKDWDDDPTMIMIMMMIIHHDD

Radius of gyration: 19.09 Å; Cα contacts (8 Å, |Δi|>4): 417; chains: 2; bounding box: 45×64×46 Å

Nearest PDB structures (foldseek):
  8j07-assembly1_l7  TM=9.516E-01  e=2.081E-12  Homo sapiens
  8j07-assembly1_r7  TM=9.439E-01  e=1.291E-12  Homo sapiens
  8glv-assembly1_AS  TM=9.447E-01  e=6.638E-12  Chlamydomonas reinhardtii
  8glv-assembly1_Lr  TM=8.985E-01  e=8.146E-12  Chlamydomonas reinhardtii
  8rgi-assembly1_B  TM=9.134E-01  e=2.469E-10  Homo sapiens

Solvent-accessible surface area (backbone atoms only — not comparable to full-atom values): 12725 Å² total; per-residue (Å²): 132,83,72,72,72,74,71,75,79,45,59,79,49,41,69,62,50,35,52,54,52,50,56,52,50,54,63,73,51,58,88,54,68,69,41,73,67,59,45,44,52,48,27,52,51,51,34,52,49,51,48,53,56,57,57,72,66,61,48,54,58,46,33,38,42,34,38,20,32,28,31,59,38,61,96,61,76,70,36,75,36,77,43,76,54,65,56,76,89,64,33,54,55,28,72,49,77,48,72,59,90,31,26,32,35,42,39,38,36,37,35,40,58,39,106,133,82,73,74,70,74,71,75,78,45,61,80,50,41,70,62,49,35,51,53,52,49,56,51,49,53,62,72,50,60,87,52,67,69,40,75,67,58,45,45,52,48,27,53,52,50,33,53,48,50,46,53,56,57,57,72,66,60,49,53,57,46,34,36,41,33,39,20,33,30,32,60,36,62,94,63,78,69,37,74,38,77,43,75,55,66,56,76,90,62,32,52,56,26,71,50,78,47,72,59,88,30,26,32,34,43,38,38,37,38,34,41,59,40,106